Protein AF-A0AAY4CXR5-F1 (afdb_monomer)

InterPro domains:
  IPR000971 Globin [PF00042] (71-184)
  IPR000971 Globin [PS01033] (43-191)
  IPR009050 Globin-like superfamily [SSF46458] (38-191)
  IPR012292 Globin/Protoglobin [G3DSA:1.10.490.10] (32-194)
  IPR050532 Globin-like Oxygen Transporters [PTHR46458] (41-213)

Structure (mmCIF, N/CA/C/O backbone):
data_AF-A0AAY4CXR5-F1
#
_entry.id   AF-A0AAY4CXR5-F1
#
loop_
_atom_site.group_PDB
_atom_site.id
_atom_site.type_symbol
_atom_site.label_atom_id
_atom_site.label_alt_id
_atom_site.label_comp_id
_atom_site.label_asym_id
_atom_site.label_entity_id
_atom_site.label_seq_id
_atom_site.pdbx_PDB_ins_code
_atom_site.Cartn_x
_atom_site.Cartn_y
_atom_site.Cartn_z
_atom_site.occupancy
_atom_site.B_iso_or_equiv
_atom_site.auth_seq_id
_atom_site.auth_comp_id
_atom_site.auth_asym_id
_atom_site.auth_atom_id
_atom_site.pdbx_PDB_model_num
ATOM 1 N N . MET A 1 1 ? 21.315 33.235 -35.778 1.00 40.06 1 MET A N 1
ATOM 2 C CA . MET A 1 1 ? 21.818 34.110 -34.694 1.00 40.06 1 MET A CA 1
ATOM 3 C C . MET A 1 1 ? 21.154 33.663 -33.396 1.00 40.06 1 MET A C 1
ATOM 5 O O . MET A 1 1 ? 19.937 33.562 -33.351 1.00 40.06 1 MET A O 1
ATOM 9 N N . ARG A 1 2 ? 21.962 33.231 -32.424 1.00 37.84 2 ARG A N 1
ATOM 10 C CA . ARG A 1 2 ? 21.576 32.479 -31.216 1.00 37.84 2 ARG A CA 1
ATOM 11 C C . ARG A 1 2 ? 20.842 33.377 -30.208 1.00 37.84 2 ARG A C 1
ATOM 13 O O . ARG A 1 2 ? 21.314 34.482 -29.960 1.00 37.84 2 ARG A O 1
ATOM 20 N N . ARG A 1 3 ? 19.776 32.891 -29.561 1.00 44.38 3 ARG A N 1
ATOM 21 C CA . ARG A 1 3 ? 19.302 33.449 -28.281 1.00 44.38 3 ARG A CA 1
ATOM 22 C C . ARG A 1 3 ? 19.669 32.479 -27.159 1.00 44.38 3 ARG A C 1
ATOM 24 O O . ARG A 1 3 ? 19.383 31.290 -27.237 1.00 44.38 3 ARG A O 1
ATOM 31 N N . ARG A 1 4 ? 20.432 33.013 -26.206 1.00 39.78 4 ARG A N 1
ATOM 32 C CA . ARG A 1 4 ? 21.084 32.337 -25.083 1.00 39.78 4 ARG A CA 1
ATOM 33 C C . ARG A 1 4 ? 20.087 32.005 -23.973 1.00 39.78 4 ARG A C 1
ATOM 35 O O . ARG A 1 4 ? 19.190 32.792 -23.693 1.00 39.78 4 ARG A O 1
ATOM 42 N N . ALA A 1 5 ? 20.343 30.871 -23.330 1.00 32.25 5 ALA A N 1
ATOM 43 C CA . ALA A 1 5 ? 19.815 30.476 -22.036 1.00 32.25 5 ALA A CA 1
ATOM 44 C C . ALA A 1 5 ? 20.274 31.435 -20.923 1.00 32.25 5 ALA A C 1
ATOM 46 O O . ALA A 1 5 ? 21.407 31.923 -20.953 1.00 32.25 5 ALA A O 1
ATOM 47 N N . ALA A 1 6 ? 19.413 31.646 -19.928 1.00 34.41 6 ALA A N 1
ATOM 48 C CA . ALA A 1 6 ? 19.781 32.192 -18.629 1.00 34.41 6 ALA A CA 1
ATOM 49 C C . ALA A 1 6 ? 19.630 31.070 -17.594 1.00 34.41 6 ALA A C 1
ATOM 51 O O . ALA A 1 6 ? 18.522 30.629 -17.300 1.00 34.41 6 ALA A O 1
ATOM 52 N N . ALA A 1 7 ? 20.767 30.582 -17.104 1.00 30.73 7 ALA A N 1
ATOM 53 C CA . ALA A 1 7 ? 20.864 29.728 -15.934 1.00 30.73 7 ALA A CA 1
ATOM 54 C C . ALA A 1 7 ? 20.881 30.629 -14.693 1.00 30.73 7 ALA A C 1
ATOM 56 O O . ALA A 1 7 ? 21.712 31.533 -14.607 1.00 30.73 7 ALA A O 1
ATOM 57 N N . ALA A 1 8 ? 19.977 30.388 -13.746 1.00 32.91 8 ALA A N 1
ATOM 58 C CA . ALA A 1 8 ? 20.050 30.969 -12.413 1.00 32.91 8 ALA A CA 1
ATOM 59 C C . ALA A 1 8 ? 20.603 29.905 -11.461 1.00 32.91 8 ALA A C 1
ATOM 61 O O . ALA A 1 8 ? 19.949 28.914 -11.147 1.00 32.91 8 ALA A O 1
ATOM 62 N N . VAL A 1 9 ? 21.854 30.123 -11.067 1.00 32.91 9 VAL A N 1
ATOM 63 C CA . VAL A 1 9 ? 22.562 29.436 -9.991 1.00 32.91 9 VAL A CA 1
ATOM 64 C C . VAL A 1 9 ? 22.014 29.967 -8.669 1.00 32.91 9 VAL A C 1
ATOM 66 O O . VAL A 1 9 ? 22.059 31.173 -8.439 1.00 32.91 9 VAL A O 1
ATOM 69 N N . ILE A 1 10 ? 21.541 29.087 -7.788 1.00 37.06 10 ILE A N 1
ATOM 70 C CA . ILE A 1 10 ? 21.373 29.407 -6.367 1.00 37.06 10 ILE A CA 1
ATOM 71 C C . ILE A 1 10 ? 22.207 28.405 -5.567 1.00 37.06 10 ILE A C 1
ATOM 73 O O . ILE A 1 10 ? 21.872 27.230 -5.446 1.00 37.06 10 ILE A O 1
ATOM 77 N N . SER A 1 11 ? 23.334 28.923 -5.072 1.00 34.62 11 SER A N 1
ATOM 78 C CA . SER A 1 11 ? 24.119 28.424 -3.938 1.00 34.62 11 SER A CA 1
ATOM 79 C C . SER A 1 11 ? 23.169 28.081 -2.784 1.00 34.62 11 SER A C 1
ATOM 81 O O . SER A 1 11 ? 22.339 28.899 -2.411 1.00 34.62 11 SER A O 1
ATOM 83 N N . GLY A 1 12 ? 23.164 26.864 -2.247 1.00 29.25 12 GLY A N 1
ATOM 84 C CA . GLY A 1 12 ? 24.221 26.391 -1.363 1.00 29.25 12 GLY A CA 1
ATOM 85 C C . GLY A 1 12 ? 24.026 27.011 0.019 1.00 29.25 12 GLY A C 1
ATOM 86 O O . GLY A 1 12 ? 24.534 28.100 0.264 1.00 29.25 12 GLY A O 1
ATOM 87 N N . ASN A 1 13 ? 23.302 26.322 0.910 1.00 34.50 13 ASN A N 1
ATOM 88 C CA . ASN A 1 13 ? 23.477 26.533 2.340 1.00 34.50 13 ASN A CA 1
ATOM 89 C C . ASN A 1 13 ? 23.553 25.191 3.071 1.00 34.50 13 ASN A C 1
ATOM 91 O O . ASN A 1 13 ? 22.677 24.336 2.980 1.00 34.50 13 ASN A O 1
ATOM 95 N N . ASN A 1 14 ? 24.691 25.042 3.729 1.00 33.59 14 ASN A N 1
ATOM 96 C CA . ASN A 1 14 ? 25.210 23.886 4.423 1.00 33.59 14 ASN A CA 1
ATOM 97 C C . ASN A 1 14 ? 24.686 23.924 5.865 1.00 33.59 14 ASN A C 1
ATOM 99 O O . ASN A 1 14 ? 24.935 24.901 6.567 1.00 33.59 14 ASN A O 1
ATOM 103 N N . SER A 1 15 ? 23.987 22.886 6.323 1.00 36.53 15 SER A N 1
ATOM 104 C CA . SER A 1 15 ? 23.712 22.709 7.751 1.00 36.53 15 SER A CA 1
ATOM 105 C C . SER A 1 15 ? 24.065 21.287 8.166 1.00 36.53 15 SER A C 1
ATOM 107 O O . SER A 1 15 ? 23.285 20.349 8.052 1.00 36.53 15 SER A O 1
ATOM 109 N N . SER A 1 16 ? 25.337 21.170 8.547 1.00 35.22 16 SER A N 1
ATOM 110 C CA . SER A 1 16 ? 25.855 20.407 9.683 1.00 35.22 16 SER A CA 1
ATOM 111 C C . SER A 1 16 ? 25.107 19.134 10.084 1.00 35.22 16 SER A C 1
ATOM 113 O O . SER A 1 16 ? 24.169 19.147 10.880 1.00 35.22 16 SER A O 1
ATOM 115 N N . LEU A 1 17 ? 25.685 18.020 9.642 1.00 33.72 17 LEU A N 1
ATOM 116 C CA . LEU A 1 17 ? 25.738 16.763 10.375 1.00 33.72 17 LEU A CA 1
ATOM 117 C C . LEU A 1 17 ? 26.341 17.004 11.767 1.00 33.72 17 LEU A C 1
ATOM 119 O O . LEU A 1 17 ? 27.499 17.414 11.856 1.00 33.72 17 LEU A O 1
ATOM 123 N N . LEU A 1 18 ? 25.611 16.681 12.836 1.00 38.84 18 LEU A N 1
ATOM 124 C CA . LEU A 1 18 ? 26.233 16.261 14.091 1.00 38.84 18 LEU A CA 1
ATOM 125 C C . LEU A 1 18 ? 25.506 15.033 14.673 1.00 38.84 18 LEU A C 1
ATOM 127 O O . LEU A 1 18 ? 24.277 15.021 14.749 1.00 38.84 18 LEU A O 1
ATOM 131 N N . PRO A 1 19 ? 26.262 13.991 15.062 1.00 35.81 19 PRO A N 1
ATOM 132 C CA . PRO A 1 19 ? 25.745 12.730 15.575 1.00 35.81 19 PRO A CA 1
ATOM 133 C C . PRO A 1 19 ? 25.338 12.865 17.045 1.00 35.81 19 PRO A C 1
ATOM 135 O O . PRO A 1 19 ? 26.149 13.233 17.895 1.00 35.81 19 PRO A O 1
ATOM 138 N N . TRP A 1 20 ? 24.095 12.512 17.374 1.00 25.98 20 TRP A N 1
ATOM 139 C CA . TRP A 1 20 ? 23.675 12.399 18.768 1.00 25.98 20 TRP A CA 1
ATOM 140 C C . TRP A 1 20 ? 24.254 11.116 19.368 1.00 25.98 20 TRP A C 1
ATOM 142 O O . TRP A 1 20 ? 23.696 10.031 19.227 1.00 25.98 20 TRP A O 1
ATOM 152 N N . SER A 1 21 ? 25.392 11.234 20.049 1.00 30.69 21 SER A N 1
ATOM 153 C CA . SER A 1 21 ? 25.888 10.197 20.945 1.00 30.69 21 SER A CA 1
ATOM 154 C C . SER A 1 21 ? 26.515 10.834 22.185 1.00 30.69 21 SER A C 1
ATOM 156 O O . SER A 1 21 ? 27.528 11.521 22.104 1.00 30.69 21 SER A O 1
ATOM 158 N N . ARG A 1 22 ? 25.918 10.489 23.335 1.00 30.61 22 ARG A N 1
ATOM 159 C CA . ARG A 1 22 ? 26.575 10.272 24.633 1.00 30.61 22 ARG A CA 1
ATOM 160 C C . ARG A 1 22 ? 26.901 11.495 25.509 1.00 30.61 22 ARG A C 1
ATOM 162 O O . ARG A 1 22 ? 27.998 12.026 25.464 1.00 30.61 22 ARG A O 1
ATOM 169 N N . MET A 1 23 ? 26.014 11.766 26.472 1.00 32.84 23 MET A N 1
ATOM 170 C CA . MET A 1 23 ? 26.380 12.063 27.868 1.00 32.84 23 MET A CA 1
ATOM 171 C C . MET A 1 23 ? 25.165 11.837 28.780 1.00 32.84 23 MET A C 1
ATOM 173 O O . MET A 1 23 ? 24.221 12.617 28.788 1.00 32.84 23 MET A O 1
ATOM 177 N N . GLY A 1 24 ? 25.197 10.744 29.541 1.00 30.97 24 GLY A N 1
ATOM 178 C CA . GLY A 1 24 ? 24.277 10.459 30.639 1.00 30.97 24 GLY A CA 1
ATOM 179 C C . GLY A 1 24 ? 25.071 9.769 31.742 1.00 30.97 24 GLY A C 1
ATOM 180 O O . GLY A 1 24 ? 25.606 8.682 31.525 1.00 30.97 24 GLY A O 1
ATOM 181 N N . CYS A 1 25 ? 25.227 10.452 32.875 1.00 34.44 25 CYS A N 1
ATOM 182 C CA . CYS A 1 25 ? 25.883 9.949 34.079 1.00 34.44 25 CYS A CA 1
ATOM 183 C C . CYS A 1 25 ? 24.846 9.270 34.992 1.00 34.44 25 CYS A C 1
ATOM 185 O O . CYS A 1 25 ? 23.661 9.594 34.948 1.00 34.44 25 CYS A O 1
ATOM 187 N N . ALA A 1 26 ? 25.315 8.304 35.776 1.00 31.75 26 ALA A N 1
ATOM 188 C CA . ALA A 1 26 ? 24.549 7.312 36.518 1.00 31.75 26 ALA A CA 1
ATOM 189 C C . ALA A 1 26 ? 23.732 7.862 37.700 1.00 31.75 26 ALA A C 1
ATOM 191 O O . ALA A 1 26 ? 24.232 8.683 38.462 1.00 31.75 26 ALA A O 1
ATOM 192 N N . ILE A 1 27 ? 22.556 7.267 37.931 1.00 41.00 27 ILE A N 1
ATOM 193 C CA . ILE A 1 27 ? 22.023 6.998 39.273 1.00 41.00 27 ILE A CA 1
ATOM 194 C C . ILE A 1 27 ? 21.286 5.653 39.274 1.00 41.00 27 ILE A C 1
ATOM 196 O O . ILE A 1 27 ? 20.440 5.372 38.428 1.00 41.00 27 ILE A O 1
ATOM 200 N N . SER A 1 28 ? 21.670 4.810 40.226 1.00 40.81 28 SER A N 1
ATOM 201 C CA . SER A 1 28 ? 21.111 3.492 40.502 1.00 40.81 28 SER A CA 1
ATOM 202 C C . SER A 1 28 ? 19.686 3.598 41.043 1.00 40.81 28 SER A C 1
ATOM 204 O O . SER A 1 28 ? 19.431 4.356 41.975 1.00 40.81 28 SER A O 1
ATOM 206 N N . GLY A 1 29 ? 18.779 2.776 40.521 1.00 33.38 29 GLY A N 1
ATOM 207 C CA . GLY A 1 29 ? 17.444 2.582 41.075 1.00 33.38 29 GLY A CA 1
ATOM 208 C C . GLY A 1 29 ? 16.866 1.264 40.581 1.00 33.38 29 GLY A C 1
ATOM 209 O O . GLY A 1 29 ? 16.711 1.070 39.378 1.00 33.38 29 GLY A O 1
ATOM 210 N N . LEU A 1 30 ? 16.600 0.343 41.510 1.00 42.06 30 LEU A N 1
ATOM 211 C CA . LEU A 1 30 ? 15.861 -0.892 41.263 1.00 42.06 30 LEU A CA 1
ATOM 212 C C . LEU A 1 30 ? 14.530 -0.560 40.575 1.00 42.06 30 LEU A C 1
ATOM 214 O O . LEU A 1 30 ? 13.683 0.122 41.144 1.00 42.06 30 LEU A O 1
ATOM 218 N N . GLY A 1 31 ? 14.340 -1.088 39.373 1.00 36.09 31 GLY A N 1
ATOM 219 C CA . GLY A 1 31 ? 13.083 -1.032 38.646 1.00 36.09 31 GLY A CA 1
ATOM 220 C C . GLY A 1 31 ? 13.062 -2.180 37.656 1.00 36.09 31 GLY A C 1
ATOM 221 O O . GLY A 1 31 ? 13.930 -2.275 36.794 1.00 36.09 31 GLY A O 1
ATOM 222 N N . SER A 1 32 ? 12.115 -3.091 37.845 1.00 39.47 32 SER A N 1
ATOM 223 C CA . SER A 1 32 ? 11.783 -4.195 36.947 1.00 39.47 32 SER A CA 1
ATOM 224 C C . SER A 1 32 ? 11.943 -3.810 35.476 1.00 39.47 32 SER A C 1
ATOM 226 O O . SER A 1 32 ? 11.303 -2.865 35.013 1.00 39.47 32 SER A O 1
ATOM 228 N N . ALA A 1 33 ? 12.774 -4.558 34.747 1.00 38.00 33 ALA A N 1
ATOM 229 C CA . ALA A 1 33 ? 12.884 -4.435 33.301 1.00 38.00 33 ALA A CA 1
ATOM 230 C C . ALA A 1 33 ? 11.479 -4.522 32.677 1.00 38.00 33 ALA A C 1
ATOM 232 O O . ALA A 1 33 ? 10.758 -5.482 32.978 1.00 38.00 33 ALA A O 1
ATOM 233 N N . PRO A 1 34 ? 11.063 -3.572 31.820 1.00 39.88 34 PRO A N 1
ATOM 234 C CA . PRO A 1 34 ? 9.870 -3.788 31.033 1.00 39.88 34 PRO A CA 1
ATOM 235 C C . PRO A 1 34 ? 10.162 -4.975 30.120 1.00 39.88 34 PRO A C 1
ATOM 237 O O . PRO A 1 34 ? 11.155 -5.018 29.388 1.00 39.88 34 PRO A O 1
ATOM 240 N N . ARG A 1 35 ? 9.307 -5.985 30.247 1.00 35.38 35 ARG A N 1
ATOM 241 C CA . ARG A 1 35 ? 9.230 -7.123 29.343 1.00 35.38 35 ARG A CA 1
ATOM 242 C C . ARG A 1 35 ? 9.229 -6.571 27.919 1.00 35.38 35 ARG A C 1
ATOM 244 O O . ARG A 1 35 ? 8.447 -5.679 27.612 1.00 35.38 35 ARG A O 1
ATOM 251 N N . SER A 1 36 ? 10.118 -7.099 27.084 1.00 37.72 36 SER A N 1
ATOM 252 C CA . SER A 1 36 ? 10.081 -6.912 25.637 1.00 37.72 36 SER A CA 1
ATOM 253 C C . SER A 1 36 ? 8.650 -7.140 25.146 1.00 37.72 36 SER A C 1
ATOM 255 O O . SER A 1 36 ? 8.169 -8.275 25.180 1.00 37.72 36 SER A O 1
ATOM 257 N N . GLU A 1 37 ? 7.963 -6.080 24.715 1.00 36.91 37 GLU A N 1
ATOM 258 C CA . GLU A 1 37 ? 6.760 -6.210 23.893 1.00 36.91 37 GLU A CA 1
ATOM 259 C C . GLU A 1 37 ? 7.183 -6.622 22.483 1.00 36.91 37 GLU A C 1
ATOM 261 O O . GLU A 1 37 ? 7.141 -5.873 21.510 1.00 36.91 37 GLU A O 1
ATOM 266 N N . ALA A 1 38 ? 7.626 -7.869 22.378 1.00 37.25 38 ALA A N 1
ATOM 267 C CA . ALA A 1 38 ? 7.566 -8.591 21.132 1.00 37.25 38 ALA A CA 1
ATOM 268 C C . ALA A 1 38 ? 6.089 -8.940 20.879 1.00 37.25 38 ALA A C 1
ATOM 270 O O . ALA A 1 38 ? 5.571 -9.896 21.449 1.00 37.25 38 ALA A O 1
ATOM 271 N N . GLY A 1 39 ? 5.424 -8.163 20.017 1.00 39.03 39 GLY A N 1
ATOM 272 C CA . GLY A 1 39 ? 4.230 -8.619 19.298 1.00 39.03 39 GLY A CA 1
ATOM 273 C C . GLY A 1 39 ? 2.869 -8.083 19.748 1.00 39.03 39 GLY A C 1
ATOM 274 O O . GLY A 1 39 ? 1.907 -8.847 19.735 1.00 39.03 39 GLY A O 1
ATOM 275 N N . ALA A 1 40 ? 2.734 -6.793 20.066 1.00 38.09 40 ALA A N 1
ATOM 276 C CA . ALA A 1 40 ? 1.416 -6.164 20.006 1.00 38.09 40 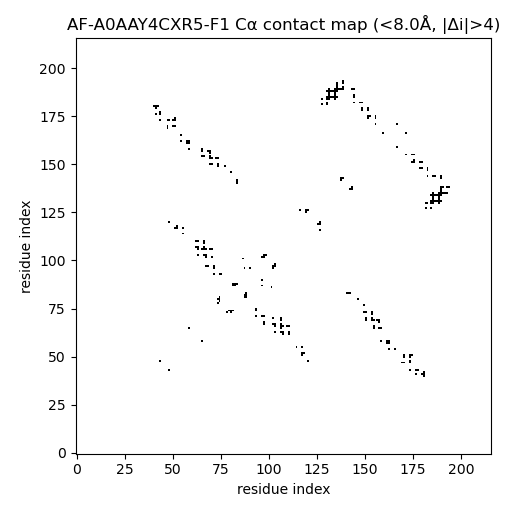ALA A CA 1
ATOM 277 C C . ALA A 1 40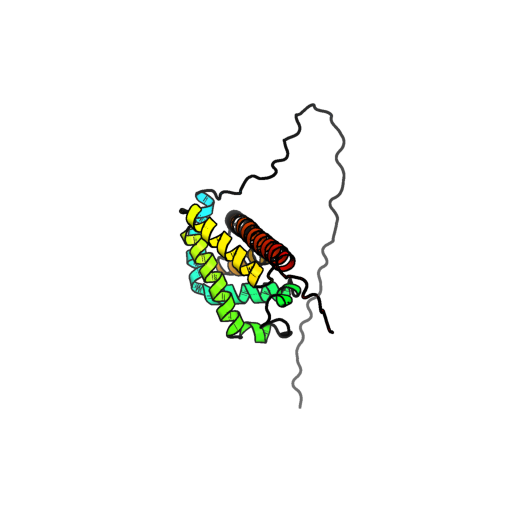 ? 1.014 -6.033 18.527 1.00 38.09 40 ALA A C 1
ATOM 279 O O . ALA A 1 40 ? 1.562 -5.210 17.791 1.00 38.09 40 ALA A O 1
ATOM 280 N N . ALA A 1 41 ? 0.100 -6.887 18.061 1.00 46.84 41 ALA A N 1
ATOM 281 C CA . ALA A 1 41 ? -0.590 -6.661 16.799 1.00 46.84 41 ALA A CA 1
ATOM 282 C C . ALA A 1 41 ? -1.230 -5.267 16.877 1.00 46.84 41 ALA A C 1
ATOM 284 O O . ALA A 1 41 ? -2.094 -5.032 17.722 1.00 46.84 41 ALA A O 1
ATOM 285 N N . THR A 1 42 ? -0.741 -4.329 16.068 1.00 61.31 42 THR A N 1
ATOM 286 C CA . THR A 1 42 ? -1.168 -2.929 16.061 1.00 61.31 42 THR A CA 1
ATOM 287 C C . THR A 1 42 ? -2.594 -2.832 15.527 1.00 61.31 42 THR A C 1
ATOM 289 O O . THR A 1 42 ? -2.824 -2.550 14.354 1.00 61.31 42 THR A O 1
ATOM 292 N N . HIS A 1 43 ? -3.571 -3.103 16.392 1.00 79.62 43 HIS A N 1
ATOM 293 C CA . HIS A 1 43 ? -4.958 -2.751 16.131 1.00 79.62 43 HIS A CA 1
ATOM 294 C C . HIS A 1 43 ? -5.067 -1.228 16.077 1.00 79.62 43 HIS A C 1
ATOM 296 O O . HIS A 1 43 ? -4.626 -0.529 16.990 1.00 79.62 43 HIS A O 1
ATOM 302 N N . LEU A 1 44 ? -5.641 -0.721 14.988 1.00 92.50 44 LEU A N 1
ATOM 303 C CA . LEU A 1 44 ? -5.928 0.699 14.848 1.00 92.50 44 LEU A CA 1
ATOM 304 C C . LEU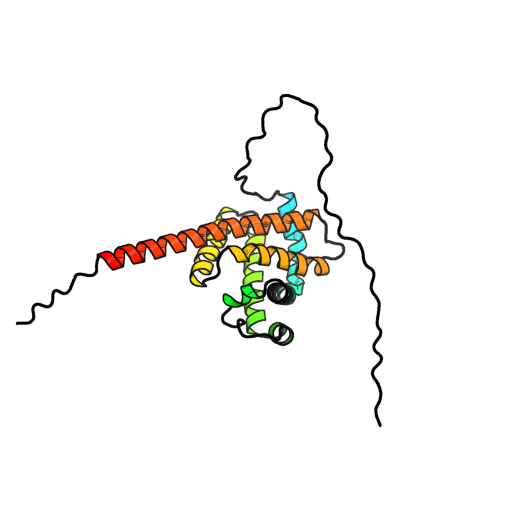 A 1 44 ? -7.000 1.113 15.858 1.00 92.50 44 LEU A C 1
ATOM 306 O O . LEU A 1 44 ? -7.982 0.398 16.057 1.00 92.50 44 LEU A O 1
ATOM 310 N N . THR A 1 45 ? -6.837 2.286 16.465 1.00 95.19 45 THR A N 1
ATOM 311 C CA . THR A 1 45 ? -7.879 2.864 17.322 1.00 95.19 45 THR A CA 1
ATOM 312 C C . THR A 1 45 ? -9.055 3.364 16.483 1.00 95.19 45 THR A C 1
ATOM 314 O O . THR A 1 45 ? -8.894 3.707 15.310 1.00 95.19 45 THR A O 1
ATOM 317 N N . GLU A 1 46 ? -10.242 3.487 17.083 1.00 95.31 46 GLU A N 1
ATOM 318 C CA . GLU A 1 46 ? -11.417 4.058 16.402 1.00 95.31 46 GLU A CA 1
ATOM 319 C C . GLU A 1 46 ? -11.137 5.463 15.841 1.00 95.31 46 GLU A C 1
ATOM 321 O O . GLU A 1 46 ? -11.549 5.792 14.727 1.00 95.31 46 GLU A O 1
ATOM 326 N N . ALA A 1 47 ? -10.361 6.271 16.572 1.00 96.00 47 ALA A N 1
ATOM 327 C CA . ALA A 1 47 ? -9.925 7.588 16.122 1.00 96.00 47 ALA A CA 1
ATOM 328 C C . ALA A 1 47 ? -9.033 7.503 14.870 1.00 96.00 47 ALA A C 1
ATOM 330 O O . ALA A 1 47 ? -9.254 8.240 13.908 1.00 96.00 47 ALA A O 1
ATOM 331 N N . GLN A 1 48 ? -8.064 6.579 14.841 1.00 96.81 48 GLN A N 1
ATOM 332 C CA . GLN A 1 48 ? -7.223 6.341 13.662 1.00 96.81 48 GLN A CA 1
ATOM 333 C C . GLN A 1 48 ? -8.049 5.867 12.464 1.00 96.81 48 GLN A C 1
ATOM 335 O O . GLN A 1 48 ? -7.872 6.383 11.361 1.00 96.81 48 GLN A O 1
ATOM 340 N N . VAL A 1 49 ? -8.992 4.946 12.678 1.00 97.44 49 VAL A N 1
ATOM 341 C CA . VAL A 1 49 ? -9.916 4.480 11.633 1.00 97.44 49 VAL A CA 1
ATOM 342 C C . VAL A 1 49 ? -10.732 5.644 11.065 1.00 97.44 49 VAL A C 1
ATOM 344 O O . VAL A 1 49 ? -10.842 5.775 9.843 1.00 97.44 49 VAL A O 1
ATOM 347 N N . GLY A 1 50 ? -11.256 6.522 11.924 1.00 97.69 50 GLY A N 1
ATOM 348 C CA . GLY A 1 50 ? -11.978 7.727 11.513 1.00 97.69 50 GLY A CA 1
ATOM 349 C C . GLY A 1 50 ? -11.124 8.671 10.660 1.00 97.69 50 GLY A C 1
ATOM 350 O O . GLY A 1 50 ? -11.548 9.067 9.572 1.00 97.69 50 GLY A O 1
ATOM 351 N N . MET A 1 51 ? -9.899 8.972 11.104 1.00 97.69 51 MET A N 1
ATOM 352 C CA . MET A 1 51 ? -8.947 9.820 10.369 1.00 97.69 51 MET A CA 1
ATOM 353 C C . MET A 1 51 ? -8.597 9.245 8.989 1.00 97.69 51 MET A C 1
ATOM 355 O O . MET A 1 51 ? -8.594 9.965 7.985 1.00 97.69 51 MET A O 1
ATOM 359 N N . ILE A 1 52 ? -8.345 7.937 8.912 1.00 98.12 52 ILE A N 1
ATOM 360 C CA . ILE A 1 52 ? -8.037 7.251 7.653 1.00 98.12 52 ILE A CA 1
ATOM 361 C C . ILE A 1 52 ? -9.225 7.332 6.698 1.00 98.12 52 ILE A C 1
ATOM 363 O O . ILE A 1 52 ? -9.059 7.737 5.550 1.00 98.12 52 ILE A O 1
ATOM 367 N N . LYS A 1 53 ? -10.434 7.004 7.162 1.00 98.06 53 LYS A N 1
ATOM 368 C CA . LYS A 1 53 ? -11.640 7.052 6.325 1.00 98.06 53 LYS A CA 1
ATOM 369 C C . LYS A 1 53 ? -11.931 8.456 5.807 1.00 98.06 53 LYS A C 1
ATOM 371 O O . LYS A 1 53 ? -12.300 8.600 4.646 1.00 98.06 53 LYS A O 1
ATOM 376 N N . GLU A 1 54 ? -11.766 9.483 6.637 1.00 97.56 54 GLU A N 1
ATOM 377 C CA . GLU A 1 54 ? -12.002 10.866 6.220 1.00 97.56 54 GLU A CA 1
ATOM 378 C C . GLU A 1 54 ? -10.945 11.351 5.223 1.00 97.56 54 GLU A C 1
ATOM 380 O O . GLU A 1 54 ? -11.290 11.898 4.178 1.00 97.56 54 GLU A O 1
ATOM 385 N N . SER A 1 55 ? -9.662 11.093 5.486 1.00 97.81 55 SER A N 1
ATOM 386 C CA . SER A 1 55 ? -8.593 11.451 4.546 1.00 97.81 55 SER A CA 1
ATOM 387 C C . SER A 1 55 ? -8.712 10.701 3.215 1.00 97.81 55 SER A C 1
ATOM 389 O O . SER A 1 55 ? -8.488 11.290 2.155 1.00 97.81 55 SER A O 1
ATOM 391 N N . TRP A 1 56 ? -9.147 9.436 3.240 1.00 97.94 56 TRP A N 1
ATOM 392 C CA . TRP A 1 56 ? -9.371 8.641 2.034 1.00 97.94 56 TRP A CA 1
ATOM 393 C C . TRP A 1 56 ? -10.398 9.276 1.094 1.00 97.94 56 TRP A C 1
ATOM 395 O O . TRP A 1 56 ? -10.209 9.227 -0.121 1.00 97.94 56 TRP A O 1
ATOM 405 N N . LYS A 1 57 ? -11.432 9.947 1.628 1.00 96.88 57 LYS A N 1
ATOM 406 C CA . LYS A 1 57 ? -12.440 10.635 0.802 1.00 96.88 57 LYS A CA 1
ATOM 407 C C . LYS A 1 57 ? -11.855 11.727 -0.088 1.00 96.88 57 LYS A C 1
ATOM 409 O O . LYS A 1 57 ? -12.403 11.968 -1.156 1.00 96.88 57 LYS A O 1
ATOM 414 N N . VAL A 1 58 ? -10.768 12.360 0.351 1.00 96.19 58 VAL A N 1
ATOM 415 C CA . VAL A 1 58 ? -10.040 13.376 -0.420 1.00 96.19 58 VAL A CA 1
ATOM 416 C C . VAL A 1 58 ? -9.057 12.705 -1.379 1.00 96.19 58 VAL A C 1
ATOM 418 O O . VAL A 1 58 ? -8.980 13.065 -2.547 1.00 96.19 58 VAL A O 1
ATOM 421 N N . ILE A 1 59 ? -8.334 11.680 -0.914 1.00 96.19 59 ILE A N 1
ATOM 422 C CA . ILE A 1 59 ? -7.348 10.948 -1.728 1.00 96.19 59 ILE A CA 1
ATOM 423 C C . ILE A 1 59 ? -7.998 10.315 -2.970 1.00 96.19 59 ILE A C 1
ATOM 425 O O . ILE A 1 59 ? -7.403 10.327 -4.050 1.00 96.19 59 ILE A O 1
ATOM 429 N N . GLN A 1 60 ? -9.216 9.776 -2.838 1.00 94.75 60 GLN A N 1
ATOM 430 C CA . GLN A 1 60 ? -9.911 9.099 -3.938 1.00 94.75 60 GLN A CA 1
ATOM 431 C C . GLN A 1 60 ? -10.260 10.027 -5.119 1.00 94.75 60 GLN A C 1
ATOM 433 O O . GLN A 1 60 ? -10.393 9.539 -6.241 1.00 94.75 60 GLN A O 1
ATOM 438 N N . GLU A 1 61 ? -10.362 11.347 -4.910 1.00 94.44 61 GLU A N 1
ATOM 439 C CA . GLU A 1 61 ? -10.645 12.314 -5.987 1.00 94.44 61 GLU A CA 1
ATOM 440 C C . GLU A 1 61 ? -9.526 12.332 -7.045 1.00 94.44 61 GLU A C 1
ATOM 442 O O . GLU A 1 61 ? -9.783 12.519 -8.233 1.00 94.44 61 GLU A O 1
ATOM 447 N N . ASP A 1 62 ? -8.291 12.036 -6.627 1.00 92.06 62 ASP A N 1
ATOM 448 C CA . ASP A 1 62 ? -7.084 12.006 -7.458 1.00 92.06 62 ASP A CA 1
ATOM 449 C C . ASP A 1 62 ? -6.461 10.594 -7.544 1.00 92.06 62 ASP A C 1
ATOM 451 O O . ASP A 1 62 ? -5.273 10.438 -7.840 1.00 92.06 62 ASP A O 1
ATOM 455 N N . ILE A 1 63 ? -7.242 9.531 -7.315 1.00 93.00 63 ILE A N 1
ATOM 456 C CA . ILE A 1 63 ? -6.731 8.168 -7.064 1.00 93.00 63 ILE A CA 1
ATOM 457 C C . ILE A 1 63 ? -5.742 7.649 -8.122 1.00 93.00 63 ILE A C 1
ATOM 459 O O . ILE A 1 63 ? -4.706 7.063 -7.802 1.00 93.00 63 ILE A O 1
ATOM 463 N N . ALA A 1 64 ? -6.012 7.904 -9.406 1.00 90.75 64 ALA A N 1
ATOM 464 C CA . ALA A 1 64 ? -5.132 7.485 -10.495 1.00 90.75 64 ALA A CA 1
ATOM 465 C C . ALA A 1 64 ? -3.783 8.219 -10.451 1.00 90.75 64 ALA A C 1
ATOM 467 O O . ALA A 1 64 ? -2.736 7.621 -10.699 1.00 90.75 64 ALA A O 1
ATOM 468 N N . LYS A 1 65 ? -3.814 9.514 -10.126 1.00 91.94 65 LYS A N 1
ATOM 469 C CA . LYS A 1 65 ? -2.632 10.365 -10.011 1.00 91.94 65 LYS A CA 1
ATOM 470 C C . LYS A 1 65 ? -1.807 9.975 -8.787 1.00 91.94 65 LYS A C 1
ATOM 472 O O . LYS A 1 65 ? -0.591 9.863 -8.914 1.00 91.94 65 LYS A O 1
ATOM 477 N N . VAL A 1 66 ? -2.453 9.691 -7.652 1.00 95.06 66 VAL A N 1
ATOM 478 C CA . VAL A 1 66 ? -1.789 9.197 -6.431 1.00 95.06 66 VAL A CA 1
ATOM 479 C C . VAL A 1 66 ? -1.020 7.914 -6.724 1.00 95.06 66 VAL A C 1
ATOM 481 O O . VAL A 1 66 ? 0.171 7.837 -6.434 1.00 95.06 66 VAL A O 1
ATOM 484 N N . GLY A 1 67 ? -1.668 6.937 -7.369 1.00 94.50 67 GLY A N 1
ATOM 485 C CA . GLY A 1 67 ? -1.027 5.669 -7.717 1.00 94.50 67 GLY A CA 1
ATOM 486 C C . GLY A 1 67 ? 0.202 5.841 -8.612 1.00 94.50 67 GLY A C 1
ATOM 487 O O . GLY A 1 67 ? 1.223 5.202 -8.372 1.00 94.50 67 GLY A O 1
ATOM 488 N N . ILE A 1 68 ? 0.135 6.729 -9.609 1.00 93.44 68 ILE A N 1
ATOM 489 C CA . ILE A 1 68 ? 1.282 7.028 -10.481 1.00 93.44 68 ILE A CA 1
ATOM 490 C C . ILE A 1 68 ? 2.410 7.697 -9.688 1.00 93.44 68 ILE A C 1
ATOM 492 O O . ILE A 1 68 ? 3.551 7.257 -9.786 1.00 93.44 68 ILE A O 1
ATOM 496 N N . ILE A 1 69 ? 2.106 8.732 -8.896 1.00 93.88 69 ILE A N 1
ATOM 497 C CA . ILE A 1 69 ? 3.110 9.455 -8.099 1.00 93.88 69 ILE A CA 1
ATOM 498 C C . ILE A 1 69 ? 3.807 8.502 -7.128 1.00 93.88 69 ILE A C 1
ATOM 500 O O . ILE A 1 69 ? 5.031 8.490 -7.078 1.00 93.88 69 ILE A O 1
ATOM 504 N N . MET A 1 70 ? 3.044 7.678 -6.409 1.00 95.44 70 MET A N 1
ATOM 505 C CA . MET A 1 70 ? 3.575 6.695 -5.465 1.00 95.44 70 MET A CA 1
ATOM 506 C C . MET A 1 70 ? 4.587 5.755 -6.131 1.00 95.44 70 MET A C 1
ATOM 508 O O . MET A 1 70 ? 5.679 5.564 -5.606 1.00 95.44 70 MET A O 1
ATOM 512 N N . PHE A 1 71 ? 4.260 5.184 -7.296 1.00 92.62 71 PHE A N 1
ATOM 513 C CA . PHE A 1 71 ? 5.168 4.249 -7.963 1.00 92.62 71 PHE A CA 1
ATOM 514 C C . PHE A 1 71 ? 6.362 4.916 -8.642 1.00 92.62 71 PHE A C 1
ATOM 516 O O . PHE A 1 71 ? 7.448 4.346 -8.626 1.00 92.62 71 PHE A O 1
ATOM 523 N N . VAL A 1 72 ? 6.185 6.104 -9.228 1.00 93.00 72 VAL A N 1
ATOM 524 C CA . VAL A 1 72 ? 7.319 6.870 -9.764 1.00 93.00 72 VAL A CA 1
ATOM 525 C C . VAL A 1 72 ? 8.316 7.130 -8.641 1.00 93.00 72 VAL A C 1
ATOM 527 O O . VAL A 1 72 ? 9.476 6.758 -8.774 1.00 93.00 72 VAL A O 1
ATOM 530 N N . ARG A 1 73 ? 7.840 7.631 -7.495 1.00 94.31 73 ARG A N 1
ATOM 531 C CA . ARG A 1 73 ? 8.684 7.854 -6.320 1.00 94.31 73 ARG A CA 1
ATOM 532 C C . ARG A 1 73 ? 9.350 6.573 -5.830 1.00 94.31 73 ARG A C 1
ATOM 534 O O . ARG A 1 73 ? 10.547 6.586 -5.594 1.00 94.31 73 ARG A O 1
ATOM 541 N N . LEU A 1 74 ? 8.611 5.463 -5.746 1.00 94.44 74 LEU A N 1
ATOM 542 C CA . LEU A 1 74 ? 9.166 4.163 -5.354 1.00 94.44 74 LEU A CA 1
ATOM 543 C C . LEU A 1 74 ? 10.352 3.754 -6.232 1.00 94.44 74 LEU A C 1
ATOM 545 O O . LEU A 1 74 ? 11.352 3.277 -5.713 1.00 94.44 74 LEU A O 1
ATOM 549 N N . PHE A 1 75 ? 10.261 3.937 -7.549 1.00 92.50 75 PHE A N 1
ATOM 550 C CA . PHE A 1 75 ? 11.350 3.575 -8.458 1.00 92.50 75 PHE A CA 1
ATOM 551 C C . PHE A 1 75 ? 12.484 4.605 -8.500 1.00 92.50 75 PHE A C 1
ATOM 553 O O . PHE A 1 75 ? 13.604 4.236 -8.850 1.00 92.50 75 PHE A O 1
ATOM 560 N N . GLU A 1 76 ? 12.218 5.860 -8.132 1.00 92.12 76 GLU A N 1
ATOM 561 C CA . GLU A 1 76 ? 13.247 6.884 -7.909 1.00 92.12 76 GLU A CA 1
ATOM 562 C C . GLU A 1 76 ? 14.065 6.592 -6.645 1.00 92.12 76 GLU A C 1
ATOM 564 O O . GLU A 1 76 ? 15.290 6.694 -6.669 1.00 92.12 76 GLU A O 1
ATOM 569 N N . THR A 1 77 ? 13.401 6.236 -5.540 1.00 94.19 77 THR A N 1
ATOM 570 C CA . THR A 1 77 ? 14.027 6.072 -4.218 1.00 94.19 77 THR A CA 1
ATOM 571 C C . THR A 1 77 ? 14.555 4.658 -3.972 1.00 94.19 77 THR A C 1
ATOM 573 O O . THR A 1 77 ? 15.553 4.499 -3.271 1.00 94.19 77 THR A O 1
ATOM 576 N N . HIS A 1 78 ? 13.923 3.647 -4.573 1.00 92.94 78 HIS A N 1
ATOM 577 C CA . HIS A 1 78 ? 14.225 2.222 -4.404 1.00 92.94 78 HIS A CA 1
ATOM 578 C C . HIS A 1 78 ? 14.250 1.516 -5.775 1.00 92.94 78 HIS A C 1
ATOM 580 O O . HIS A 1 78 ? 13.356 0.717 -6.094 1.00 92.94 78 HIS A O 1
ATOM 586 N N . PRO A 1 79 ? 15.238 1.816 -6.643 1.00 91.19 79 PRO A N 1
ATOM 587 C CA . PRO A 1 79 ? 15.286 1.309 -8.016 1.00 91.19 79 PRO A CA 1
ATOM 588 C C . PRO A 1 79 ? 15.303 -0.224 -8.109 1.00 91.19 79 PRO A C 1
ATOM 590 O O . PRO A 1 79 ? 14.795 -0.774 -9.087 1.00 91.19 79 PRO A O 1
ATOM 593 N N . GLU A 1 80 ? 15.800 -0.925 -7.086 1.00 89.69 80 GLU A N 1
ATOM 594 C CA . GLU A 1 80 ? 15.775 -2.388 -6.977 1.00 89.69 80 GLU A CA 1
ATOM 595 C C . GLU A 1 80 ? 14.353 -2.97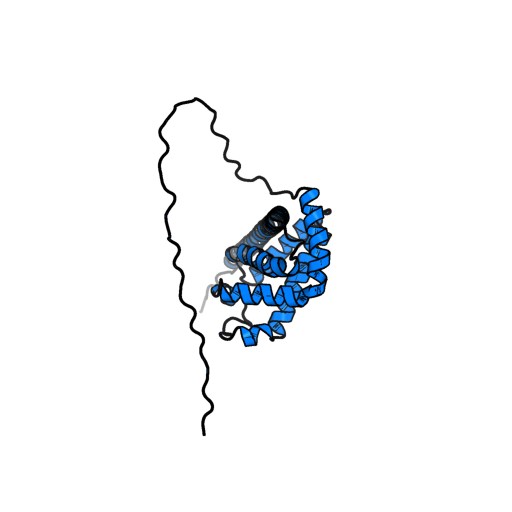1 -6.927 1.00 89.69 80 GLU A C 1
ATOM 597 O O . GLU A 1 80 ? 14.150 -4.156 -7.190 1.00 89.69 80 GLU A O 1
ATOM 602 N N . CYS A 1 81 ? 13.338 -2.157 -6.615 1.00 89.38 81 CYS A N 1
ATOM 603 C CA . CYS A 1 81 ? 11.948 -2.589 -6.696 1.00 89.38 81 CYS A CA 1
ATOM 604 C C . CYS A 1 81 ? 11.534 -2.883 -8.144 1.00 89.38 81 CYS A C 1
ATOM 606 O O . CYS A 1 81 ? 10.638 -3.695 -8.352 1.00 89.38 81 CYS A O 1
ATOM 608 N N . LYS A 1 82 ? 12.183 -2.294 -9.161 1.00 86.31 82 LYS A N 1
ATOM 609 C CA . LYS A 1 82 ? 11.869 -2.572 -10.574 1.00 86.31 82 LYS A CA 1
ATOM 610 C C . LYS A 1 82 ? 12.141 -4.026 -10.970 1.00 86.31 82 LYS A C 1
ATOM 612 O O . LYS A 1 82 ? 11.485 -4.531 -11.879 1.00 86.31 82 LYS A O 1
ATOM 617 N N . ASP A 1 83 ? 13.019 -4.732 -10.260 1.00 84.25 83 ASP A N 1
ATOM 618 C CA . ASP A 1 83 ? 13.365 -6.124 -10.571 1.00 84.25 83 ASP A CA 1
ATOM 619 C C . ASP A 1 83 ? 12.163 -7.067 -10.475 1.00 84.25 83 ASP A C 1
ATOM 621 O O . ASP A 1 83 ? 12.065 -8.028 -11.246 1.00 84.25 83 ASP A O 1
ATOM 625 N N . VAL A 1 84 ? 11.216 -6.768 -9.582 1.00 84.19 84 VAL A N 1
ATOM 626 C CA . VAL A 1 84 ? 9.981 -7.550 -9.420 1.00 84.19 84 VAL A CA 1
ATOM 627 C C . VAL A 1 84 ? 8.868 -7.103 -10.372 1.00 84.19 84 VAL A C 1
ATOM 629 O O . VAL A 1 84 ? 7.881 -7.812 -10.557 1.00 84.19 84 VAL A O 1
ATOM 632 N N . PHE A 1 85 ? 9.037 -5.960 -11.040 1.00 79.44 85 PHE A N 1
ATOM 633 C CA . PHE A 1 85 ? 8.123 -5.463 -12.061 1.00 79.44 85 PHE A CA 1
ATOM 634 C C . PHE A 1 85 ? 8.688 -5.718 -13.453 1.00 79.44 85 PHE A C 1
ATOM 636 O O . PHE A 1 85 ? 9.288 -4.840 -14.066 1.00 79.44 85 PHE A O 1
ATOM 643 N N . PHE A 1 86 ? 8.434 -6.912 -13.995 1.00 71.25 86 PHE A N 1
ATOM 644 C CA . PHE A 1 86 ? 8.940 -7.314 -15.314 1.00 71.25 86 PHE A CA 1
ATOM 645 C C . PHE A 1 86 ? 8.682 -6.275 -16.424 1.00 71.25 86 PHE A C 1
ATOM 647 O O . PHE A 1 86 ? 9.548 -6.041 -17.255 1.00 71.25 86 PHE A O 1
ATOM 654 N N . LEU A 1 87 ? 7.525 -5.600 -16.404 1.00 73.19 87 LEU A N 1
ATOM 655 C CA . LEU A 1 87 ? 7.166 -4.574 -17.394 1.00 73.19 87 LEU A CA 1
ATOM 656 C C . LEU A 1 87 ? 7.989 -3.276 -17.293 1.00 73.19 87 LEU A C 1
ATOM 658 O O . LEU A 1 87 ? 7.985 -2.491 -18.236 1.00 73.19 87 LEU A O 1
ATOM 662 N N . PHE A 1 88 ? 8.647 -3.023 -16.160 1.00 75.56 88 PHE A N 1
ATOM 663 C CA . PHE A 1 88 ? 9.329 -1.755 -15.863 1.00 75.56 88 PHE A CA 1
ATOM 664 C C . PHE A 1 88 ? 10.827 -1.914 -15.614 1.00 75.56 88 PHE A C 1
ATOM 666 O O . PHE A 1 88 ? 11.519 -0.904 -15.498 1.00 75.56 88 PHE A O 1
ATOM 673 N N . ARG A 1 89 ? 11.325 -3.154 -15.535 1.00 76.19 89 ARG A N 1
ATOM 674 C CA . ARG A 1 89 ? 12.716 -3.480 -15.195 1.00 76.19 89 ARG A CA 1
ATOM 675 C C . ARG A 1 89 ? 13.725 -2.660 -16.002 1.00 76.19 89 ARG A C 1
ATOM 677 O O . ARG A 1 89 ? 14.579 -2.002 -15.414 1.00 76.19 89 ARG A O 1
ATOM 684 N N . ASP A 1 90 ? 13.545 -2.623 -17.319 1.00 78.75 90 ASP A N 1
ATOM 685 C CA . ASP A 1 90 ? 14.486 -1.995 -18.255 1.00 78.75 90 ASP A CA 1
ATOM 686 C C . ASP A 1 90 ? 14.126 -0.534 -18.594 1.00 78.75 90 ASP A C 1
ATOM 688 O O . ASP A 1 90 ? 14.695 0.069 -19.503 1.00 78.75 90 ASP A O 1
ATOM 692 N N . VAL A 1 91 ? 13.157 0.061 -17.886 1.00 78.31 91 VAL A N 1
ATOM 693 C CA . VAL A 1 91 ? 12.777 1.464 -18.087 1.00 78.31 91 VAL A CA 1
ATOM 694 C C . VAL A 1 91 ? 13.658 2.356 -17.211 1.00 78.31 91 VAL A C 1
ATOM 696 O O . VAL A 1 91 ? 13.500 2.424 -15.988 1.00 78.31 91 VAL A O 1
ATOM 699 N N . GLU A 1 92 ? 14.606 3.044 -17.847 1.00 79.25 92 GLU A N 1
ATOM 700 C CA . GLU A 1 92 ? 15.476 4.036 -17.196 1.00 79.25 92 GLU A CA 1
ATOM 701 C C . GLU A 1 92 ? 14.813 5.418 -17.104 1.00 79.25 92 GLU A C 1
ATOM 703 O O . GLU A 1 92 ? 14.983 6.130 -16.117 1.00 79.25 92 GLU A O 1
ATOM 708 N N . ASP A 1 93 ? 14.012 5.780 -18.108 1.00 86.12 93 ASP A N 1
ATOM 709 C CA . ASP A 1 93 ? 13.312 7.062 -18.175 1.00 86.12 93 ASP A CA 1
ATOM 710 C C . ASP A 1 93 ? 11.979 7.009 -17.408 1.00 86.12 93 ASP A C 1
ATOM 712 O O . ASP A 1 93 ? 10.960 6.499 -17.892 1.00 86.12 93 ASP A O 1
ATOM 716 N N . LEU A 1 94 ? 11.986 7.556 -16.193 1.00 83.69 94 LEU A N 1
ATOM 717 C CA . LEU A 1 94 ? 10.820 7.580 -15.311 1.00 83.69 94 LEU A CA 1
ATOM 718 C C . LEU A 1 94 ? 9.723 8.553 -15.773 1.00 83.69 94 LEU A C 1
ATOM 720 O O . LEU A 1 94 ? 8.549 8.331 -15.463 1.00 83.69 94 LEU A O 1
ATOM 724 N N . GLU A 1 95 ? 10.045 9.562 -16.589 1.00 84.00 95 GLU A N 1
ATOM 725 C CA . GLU A 1 95 ? 9.035 10.450 -17.182 1.00 84.00 95 GLU A CA 1
ATOM 726 C C . GLU A 1 95 ? 8.208 9.708 -18.238 1.00 84.00 95 GLU A C 1
ATOM 728 O O . GLU A 1 95 ? 6.978 9.834 -18.299 1.00 84.00 95 GLU A O 1
ATOM 733 N N . ARG A 1 96 ? 8.847 8.831 -19.020 1.00 84.06 96 ARG A N 1
ATOM 734 C CA . ARG A 1 96 ? 8.113 7.897 -19.889 1.00 84.06 96 ARG A CA 1
ATOM 735 C C . ARG A 1 96 ? 7.268 6.925 -19.079 1.00 84.06 96 ARG A C 1
ATOM 737 O O . ARG A 1 96 ? 6.125 6.654 -19.447 1.00 84.06 96 ARG A O 1
ATOM 744 N N . LEU A 1 97 ? 7.788 6.434 -17.957 1.00 82.88 97 LEU A N 1
ATOM 745 C CA . LEU A 1 97 ? 7.060 5.503 -17.101 1.00 82.88 97 LEU A CA 1
ATOM 746 C C . LEU A 1 97 ? 5.783 6.128 -16.515 1.00 82.88 97 LEU A C 1
ATOM 748 O O . LEU A 1 97 ? 4.730 5.482 -16.523 1.00 82.88 97 LEU A O 1
ATOM 752 N N . ARG A 1 98 ? 5.847 7.400 -16.097 1.00 85.62 98 ARG A N 1
ATOM 753 C CA . ARG A 1 98 ? 4.714 8.189 -15.579 1.00 85.62 98 ARG A CA 1
ATOM 754 C C . ARG A 1 98 ? 3.520 8.226 -16.537 1.00 85.62 98 ARG A C 1
ATOM 756 O O . ARG A 1 98 ? 2.377 8.291 -16.088 1.00 85.62 98 ARG A O 1
ATOM 763 N N . THR A 1 99 ? 3.772 8.181 -17.844 1.00 86.69 99 THR A N 1
ATOM 764 C CA . THR A 1 99 ? 2.729 8.221 -18.883 1.00 86.69 99 THR A CA 1
ATOM 765 C C . THR A 1 99 ? 2.343 6.838 -19.419 1.00 86.69 99 THR A C 1
ATOM 767 O O . THR A 1 99 ? 1.418 6.730 -20.228 1.00 86.69 99 THR A O 1
ATOM 770 N N . SER A 1 100 ? 2.992 5.767 -18.949 1.00 87.62 100 SER A N 1
ATOM 771 C CA . SER A 1 100 ? 2.717 4.402 -19.407 1.00 87.62 100 SER A CA 1
ATOM 772 C C . SER A 1 100 ? 1.346 3.897 -18.942 1.00 87.62 100 SER A C 1
ATOM 774 O O . SER A 1 100 ? 0.891 4.137 -17.815 1.00 87.62 100 SER A O 1
ATOM 776 N N . ARG A 1 101 ? 0.663 3.158 -19.825 1.00 89.00 101 ARG A N 1
ATOM 777 C CA . ARG A 1 101 ? -0.659 2.579 -19.525 1.00 89.00 101 ARG A CA 1
ATOM 778 C C . ARG A 1 101 ? -0.534 1.476 -18.479 1.00 89.00 101 ARG A C 1
ATOM 780 O O . ARG A 1 101 ? -1.418 1.313 -17.641 1.00 89.00 101 ARG A O 1
ATOM 787 N N . GLU A 1 102 ? 0.579 0.761 -18.517 1.00 87.75 102 GLU A N 1
ATOM 788 C CA . GLU A 1 102 ? 0.953 -0.338 -17.644 1.00 87.75 102 GLU A CA 1
ATOM 789 C C . GLU A 1 102 ? 1.145 0.152 -16.206 1.00 87.75 102 GLU A C 1
ATOM 791 O O . GLU A 1 102 ? 0.542 -0.420 -15.292 1.00 87.75 102 GLU A O 1
ATOM 796 N N . LEU A 1 103 ? 1.910 1.236 -15.993 1.00 88.56 103 LEU A N 1
ATOM 797 C CA . LEU A 1 103 ? 2.084 1.815 -14.658 1.00 88.56 103 LEU A CA 1
ATOM 798 C C . LEU A 1 103 ? 0.750 2.319 -14.120 1.00 88.56 103 LEU A C 1
ATOM 800 O O . LEU A 1 103 ? 0.392 2.012 -12.986 1.00 88.56 103 LEU A O 1
ATOM 804 N N . ARG A 1 104 ? -0.025 3.031 -14.945 1.00 90.56 104 ARG A N 1
ATOM 805 C CA . ARG A 1 104 ? -1.350 3.522 -14.549 1.00 90.56 104 ARG A CA 1
ATOM 806 C C . ARG A 1 104 ? -2.274 2.378 -14.125 1.00 90.56 104 ARG A C 1
ATOM 808 O O . ARG A 1 104 ? -2.924 2.470 -13.086 1.00 90.56 104 ARG A O 1
ATOM 815 N N . ALA A 1 105 ? -2.324 1.293 -14.896 1.00 90.81 105 ALA A N 1
ATOM 816 C CA . ALA A 1 105 ? -3.135 0.123 -14.567 1.00 90.81 105 ALA A CA 1
ATOM 817 C C . ALA A 1 105 ? -2.655 -0.569 -13.282 1.00 90.81 105 ALA A C 1
ATOM 819 O O . ALA A 1 105 ? -3.469 -1.030 -12.480 1.00 90.81 105 ALA A O 1
ATOM 820 N N . HIS A 1 106 ? -1.341 -0.648 -13.059 1.00 89.31 106 HIS A N 1
ATOM 821 C CA . HIS A 1 106 ? -0.800 -1.206 -11.825 1.00 89.31 106 HIS A CA 1
ATOM 822 C C . HIS A 1 106 ? -1.091 -0.317 -10.606 1.00 89.31 106 HIS A C 1
ATOM 824 O O . HIS A 1 106 ? -1.615 -0.816 -9.611 1.00 89.31 106 HIS A O 1
ATOM 830 N N . GLY A 1 107 ? -0.873 0.995 -10.720 1.00 92.50 107 GLY A N 1
ATOM 831 C CA . GLY A 1 107 ? -1.226 1.981 -9.699 1.00 92.50 107 GLY A CA 1
ATOM 832 C C . GLY A 1 107 ? -2.693 1.877 -9.283 1.00 92.50 107 GLY A C 1
ATOM 833 O O . GLY A 1 107 ? -2.986 1.778 -8.096 1.00 92.50 107 GLY A O 1
ATOM 834 N N . LEU A 1 108 ? -3.615 1.776 -10.246 1.00 94.12 108 LEU A N 1
ATOM 835 C CA . LEU A 1 108 ? -5.044 1.594 -9.962 1.00 94.12 108 LEU A CA 1
ATOM 836 C C . LEU A 1 108 ? -5.361 0.281 -9.233 1.00 94.12 108 LEU A C 1
ATOM 838 O O . LEU A 1 108 ? -6.237 0.267 -8.371 1.00 94.12 108 LEU A O 1
ATOM 842 N N . ARG A 1 109 ? -4.655 -0.819 -9.528 1.00 93.62 109 ARG A N 1
ATOM 843 C CA . ARG A 1 109 ? -4.837 -2.083 -8.792 1.00 93.62 109 ARG A CA 1
ATOM 844 C C . ARG A 1 109 ? -4.443 -1.943 -7.324 1.00 93.62 109 ARG A C 1
ATOM 846 O O . ARG A 1 109 ? -5.170 -2.435 -6.465 1.00 93.62 109 ARG A O 1
ATOM 853 N N . VAL A 1 110 ? -3.335 -1.258 -7.038 1.00 93.62 110 VAL A N 1
ATOM 854 C CA . VAL A 1 110 ? -2.904 -1.012 -5.654 1.00 93.62 110 VAL A CA 1
ATOM 855 C C . VAL A 1 110 ? -3.859 -0.063 -4.945 1.00 93.62 110 VAL A C 1
ATOM 857 O O . VAL A 1 110 ? -4.299 -0.369 -3.841 1.00 93.62 110 VAL A O 1
ATOM 860 N N . MET A 1 111 ? -4.266 1.030 -5.590 1.00 96.75 111 MET A N 1
ATOM 861 C CA . MET A 1 111 ? -5.232 1.951 -4.990 1.00 96.75 111 MET A CA 1
ATOM 862 C C . MET A 1 111 ? -6.587 1.279 -4.722 1.00 96.75 111 MET A C 1
ATOM 864 O O . MET A 1 111 ? -7.160 1.478 -3.659 1.00 96.75 111 MET A O 1
ATOM 868 N N . SER A 1 112 ? -7.059 0.403 -5.617 1.00 96.88 112 SER A N 1
ATOM 869 C CA . SER A 1 112 ? -8.274 -0.396 -5.392 1.00 96.88 112 SER A CA 1
ATOM 870 C C . SER A 1 112 ? -8.136 -1.361 -4.210 1.00 96.88 112 SER A C 1
ATOM 872 O O . SER A 1 112 ? -9.110 -1.635 -3.507 1.00 96.88 112 SER A O 1
ATOM 874 N N . PHE A 1 113 ? -6.939 -1.902 -3.974 1.00 96.81 113 PHE A N 1
ATOM 875 C CA . PHE A 1 113 ? -6.686 -2.701 -2.779 1.00 96.81 113 PHE A CA 1
ATOM 876 C C . PHE A 1 113 ? -6.727 -1.840 -1.511 1.00 96.81 113 PHE A C 1
ATOM 878 O O . PHE A 1 113 ? -7.392 -2.229 -0.555 1.00 96.81 113 PHE A O 1
ATOM 885 N N . ILE A 1 114 ? -6.091 -0.664 -1.514 1.00 97.56 114 ILE A N 1
ATOM 886 C CA . ILE A 1 114 ? -6.137 0.273 -0.380 1.00 97.56 114 ILE A CA 1
ATOM 887 C C . ILE A 1 114 ? -7.582 0.698 -0.096 1.00 97.56 114 ILE A C 1
ATOM 889 O O . ILE A 1 114 ? -8.001 0.683 1.056 1.00 97.56 114 ILE A O 1
ATOM 893 N N . GLU A 1 115 ? -8.382 0.959 -1.127 1.00 97.94 115 GLU A N 1
ATOM 894 C CA . GLU A 1 115 ? -9.806 1.263 -0.974 1.00 97.94 115 GLU A CA 1
ATOM 895 C C . GLU A 1 115 ? -10.571 0.143 -0.262 1.00 97.94 115 GLU A C 1
ATOM 897 O O . GLU A 1 115 ? -11.295 0.382 0.705 1.00 97.94 115 GLU A O 1
ATOM 902 N N . LYS A 1 116 ? -10.370 -1.109 -0.695 1.00 98.00 116 LYS A N 1
ATOM 903 C CA . LYS A 1 116 ? -10.975 -2.283 -0.045 1.00 98.00 116 LYS A CA 1
ATOM 904 C C . LYS A 1 116 ? -10.507 -2.439 1.397 1.00 98.00 116 LYS A C 1
ATOM 906 O O . LYS A 1 116 ? -11.297 -2.875 2.230 1.00 98.00 116 LYS A O 1
ATOM 911 N N . THR A 1 117 ? -9.253 -2.102 1.681 1.00 97.75 117 THR A N 1
ATOM 912 C CA . THR A 1 117 ? -8.695 -2.092 3.034 1.00 97.75 117 THR A CA 1
ATOM 913 C C . THR A 1 117 ? -9.399 -1.057 3.905 1.00 97.75 117 THR A C 1
ATOM 915 O O . THR A 1 117 ? -9.939 -1.418 4.947 1.00 97.75 117 THR A O 1
ATOM 918 N N . VAL A 1 118 ? -9.485 0.199 3.454 1.00 98.00 118 VAL A N 1
ATOM 919 C CA . VAL A 1 118 ? -10.158 1.289 4.182 1.00 98.00 118 VAL A CA 1
ATOM 920 C C . VAL A 1 118 ? -11.635 0.963 4.432 1.00 98.00 118 VAL A C 1
ATOM 922 O O . VAL A 1 118 ? -12.138 1.150 5.541 1.00 98.00 118 VAL A O 1
ATOM 925 N N . ALA A 1 119 ? -12.324 0.400 3.435 1.00 97.38 119 ALA A N 1
ATOM 926 C CA . ALA A 1 119 ? -13.725 -0.005 3.545 1.00 97.38 119 ALA A CA 1
ATOM 927 C C . ALA A 1 119 ? -13.970 -1.152 4.547 1.00 97.38 119 ALA A C 1
ATOM 929 O O . ALA A 1 119 ? -15.110 -1.375 4.952 1.00 97.38 119 ALA A O 1
ATOM 930 N N . ARG A 1 120 ? -12.927 -1.896 4.938 1.00 97.44 120 ARG A N 1
ATOM 931 C CA . ARG A 1 120 ? -13.011 -3.072 5.822 1.00 97.44 120 ARG A CA 1
ATOM 932 C C . ARG A 1 120 ? -12.362 -2.858 7.184 1.00 97.44 120 ARG A C 1
ATOM 934 O O . ARG A 1 120 ? -12.208 -3.823 7.923 1.00 97.44 120 ARG A O 1
ATOM 941 N N . LEU A 1 121 ? -12.038 -1.618 7.548 1.00 96.38 121 LEU A N 1
ATOM 942 C CA . LEU A 1 121 ? -11.473 -1.310 8.867 1.00 96.38 121 LEU A CA 1
ATOM 943 C C . LEU A 1 121 ? -12.410 -1.668 10.035 1.00 96.38 121 LEU A C 1
ATOM 945 O O . LEU A 1 121 ? -11.921 -1.892 11.133 1.00 96.38 121 LEU A O 1
ATOM 949 N N . ASP A 1 122 ? -13.719 -1.805 9.790 1.00 93.62 122 ASP A N 1
ATOM 950 C CA . ASP A 1 122 ? -14.689 -2.297 10.789 1.00 93.62 122 ASP A CA 1
ATOM 951 C C . ASP A 1 122 ? -15.013 -3.800 10.625 1.00 93.62 122 ASP A C 1
ATOM 953 O O . ASP A 1 122 ? -15.943 -4.315 11.239 1.00 93.62 122 ASP A O 1
ATOM 957 N N . GLN A 1 123 ? -14.317 -4.502 9.724 1.00 94.88 123 GLN A N 1
ATOM 958 C CA . GLN A 1 123 ? -14.541 -5.911 9.367 1.00 94.88 123 GLN A CA 1
ATOM 959 C C . GLN A 1 123 ? -13.188 -6.627 9.253 1.00 94.88 123 GLN A C 1
ATOM 961 O O . GLN A 1 123 ? -12.826 -7.129 8.180 1.00 94.88 123 GLN A O 1
ATOM 966 N N . LEU A 1 124 ? -12.417 -6.619 10.344 1.00 94.06 124 LEU A N 1
ATOM 967 C CA . LEU A 1 124 ? -11.007 -7.015 10.341 1.00 94.06 124 LEU A CA 1
ATOM 968 C C . LEU A 1 124 ? -10.795 -8.456 9.874 1.00 94.06 124 LEU A C 1
ATOM 970 O O . LEU A 1 124 ? -9.890 -8.700 9.088 1.00 94.06 124 LEU A O 1
ATOM 974 N N . GLU A 1 125 ? -11.695 -9.387 10.184 1.00 95.38 125 GLU A N 1
ATOM 975 C CA . GLU A 1 125 ? -11.585 -10.775 9.720 1.00 95.38 125 GLU A CA 1
ATOM 976 C C . GLU A 1 125 ? -11.611 -10.866 8.183 1.00 95.38 125 GLU A C 1
ATOM 978 O O . GLU A 1 125 ? -10.907 -11.667 7.567 1.00 95.38 125 GLU A O 1
ATOM 983 N N . ARG A 1 126 ? -12.408 -10.013 7.524 1.00 96.75 126 ARG A N 1
ATOM 984 C CA . ARG A 1 126 ? -12.466 -9.943 6.053 1.00 96.75 126 ARG A CA 1
ATOM 985 C C . ARG A 1 126 ? -11.262 -9.221 5.465 1.00 96.75 126 ARG A C 1
ATOM 987 O O . ARG A 1 126 ? -10.896 -9.493 4.317 1.00 96.75 126 ARG A O 1
ATOM 994 N N . LEU A 1 127 ? -10.694 -8.269 6.199 1.00 97.44 127 LEU A N 1
ATOM 995 C CA . LEU A 1 127 ? -9.453 -7.611 5.814 1.00 97.44 127 LEU A CA 1
ATOM 996 C C . LEU A 1 127 ? -8.280 -8.592 5.894 1.00 97.44 127 LEU A C 1
ATOM 998 O O . LEU A 1 127 ? -7.510 -8.682 4.940 1.00 97.44 127 LEU A O 1
ATOM 1002 N N . ASP A 1 128 ? -8.204 -9.387 6.954 1.00 97.88 128 ASP A N 1
ATOM 1003 C CA . ASP A 1 128 ? -7.137 -10.359 7.173 1.00 97.88 128 ASP A CA 1
ATOM 1004 C C . ASP A 1 128 ? -7.096 -11.396 6.056 1.00 97.88 128 ASP A C 1
ATOM 1006 O O . ASP A 1 128 ? -6.050 -11.602 5.443 1.00 97.88 128 ASP A O 1
ATOM 1010 N N . LEU A 1 129 ? -8.249 -11.973 5.699 1.00 98.06 129 LEU A N 1
ATOM 1011 C CA . LEU A 1 129 ? -8.349 -12.909 4.574 1.00 98.06 129 LEU A CA 1
ATOM 1012 C C . LEU A 1 129 ? -7.913 -12.271 3.246 1.00 98.06 129 LEU A C 1
ATOM 1014 O O . LEU A 1 129 ? -7.220 -12.902 2.445 1.00 98.06 129 LEU A O 1
ATOM 1018 N N . LEU A 1 130 ? -8.294 -11.011 3.010 1.00 97.81 130 LEU A N 1
ATOM 1019 C C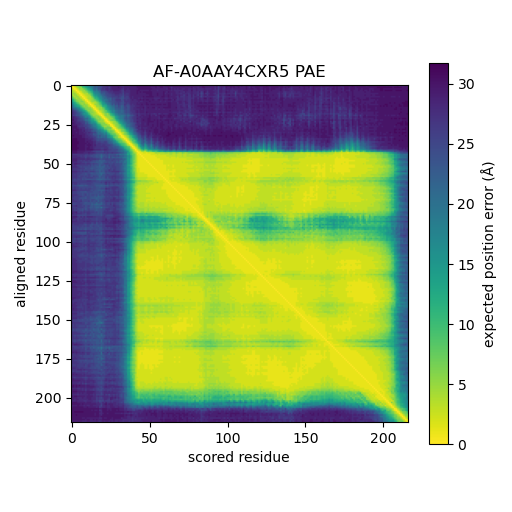A . LEU A 1 130 ? -7.907 -10.276 1.806 1.00 97.81 130 LEU A CA 1
ATOM 1020 C C . LEU A 1 130 ? -6.388 -10.032 1.757 1.00 97.81 130 LEU A C 1
ATOM 1022 O O . LEU A 1 130 ? -5.769 -10.238 0.712 1.00 97.81 130 LEU A O 1
ATOM 1026 N N . ALA A 1 131 ? -5.795 -9.579 2.862 1.00 98.19 131 ALA A N 1
ATOM 1027 C CA . ALA A 1 131 ? -4.367 -9.293 2.962 1.00 98.19 131 ALA A CA 1
ATOM 1028 C C . ALA A 1 131 ? -3.528 -10.576 2.877 1.00 98.19 131 ALA A C 1
ATOM 1030 O O . ALA A 1 131 ? -2.494 -10.594 2.205 1.00 98.19 131 ALA A O 1
ATOM 1031 N N . LEU A 1 132 ? -4.000 -11.668 3.484 1.00 98.44 132 LEU A N 1
ATOM 1032 C CA . LEU A 1 132 ? -3.358 -12.976 3.423 1.00 98.44 132 LEU A CA 1
ATOM 1033 C C . LEU A 1 132 ? -3.290 -13.483 1.976 1.00 98.44 132 LEU A C 1
ATOM 1035 O O . LEU A 1 132 ? -2.215 -13.855 1.503 1.00 98.44 132 LEU A O 1
ATOM 1039 N N . GLU A 1 133 ? -4.402 -13.425 1.236 1.00 98.19 133 GLU A N 1
ATOM 1040 C CA . GLU A 1 133 ? -4.436 -13.847 -0.171 1.00 98.19 133 GLU A CA 1
ATOM 1041 C C . GLU A 1 133 ? -3.594 -12.935 -1.077 1.00 98.19 133 GLU A C 1
ATOM 1043 O O . GLU A 1 133 ? -2.948 -13.397 -2.028 1.00 98.19 133 GLU A O 1
ATOM 1048 N N . LEU A 1 134 ? -3.528 -11.635 -0.766 1.00 97.62 134 LEU A N 1
ATOM 1049 C CA . LEU A 1 134 ? -2.613 -10.734 -1.461 1.00 97.62 134 LEU A CA 1
ATOM 1050 C C . LEU A 1 134 ? -1.149 -11.140 -1.224 1.00 97.62 134 LEU A C 1
ATOM 1052 O O . LEU A 1 134 ? -0.363 -11.135 -2.173 1.00 97.62 134 LEU A O 1
ATOM 1056 N N . GLY A 1 135 ? -0.798 -11.533 0.002 1.00 98.00 135 GLY A N 1
ATOM 1057 C CA . GLY A 1 135 ? 0.515 -12.075 0.356 1.00 98.00 135 GLY A CA 1
ATOM 1058 C C . GLY A 1 135 ? 0.879 -13.333 -0.434 1.00 98.00 135 GLY A C 1
ATOM 1059 O O . GLY A 1 135 ? 1.944 -13.389 -1.053 1.00 98.00 135 GLY A O 1
ATOM 1060 N N . LYS A 1 136 ? -0.042 -14.306 -0.506 1.00 98.31 136 LYS A N 1
ATOM 1061 C CA . LYS A 1 136 ? 0.113 -15.523 -1.329 1.00 98.31 136 LYS A CA 1
ATOM 1062 C C . LYS A 1 136 ? 0.330 -15.183 -2.803 1.00 98.31 136 LYS A C 1
ATOM 1064 O O . LYS A 1 136 ? 1.193 -15.746 -3.474 1.00 98.31 136 LYS A O 1
ATOM 1069 N N . SER A 1 137 ? -0.414 -14.202 -3.311 1.00 96.31 137 SER A N 1
ATOM 1070 C CA . SER A 1 137 ? -0.245 -13.710 -4.679 1.00 96.31 137 SER A CA 1
ATOM 1071 C C . SER A 1 137 ? 1.129 -13.076 -4.903 1.00 96.31 137 SER A C 1
ATOM 1073 O O . SER A 1 137 ? 1.750 -13.339 -5.927 1.00 96.31 137 SER A O 1
ATOM 1075 N N . HIS A 1 138 ? 1.647 -12.305 -3.944 1.00 95.31 138 HIS A N 1
ATOM 1076 C CA . HIS A 1 138 ? 2.976 -11.700 -4.057 1.00 95.31 138 HIS A CA 1
ATOM 1077 C C . HIS A 1 138 ? 4.109 -12.728 -4.063 1.00 95.31 138 HIS A C 1
ATOM 1079 O O . HIS A 1 138 ? 5.101 -12.510 -4.758 1.00 95.31 138 HIS A O 1
ATOM 1085 N N . TYR A 1 139 ? 3.952 -13.867 -3.382 1.00 96.06 139 TYR A N 1
ATOM 1086 C CA . TYR A 1 139 ? 4.874 -14.994 -3.549 1.00 96.06 139 TYR A CA 1
ATOM 1087 C C . TYR A 1 139 ? 4.906 -15.47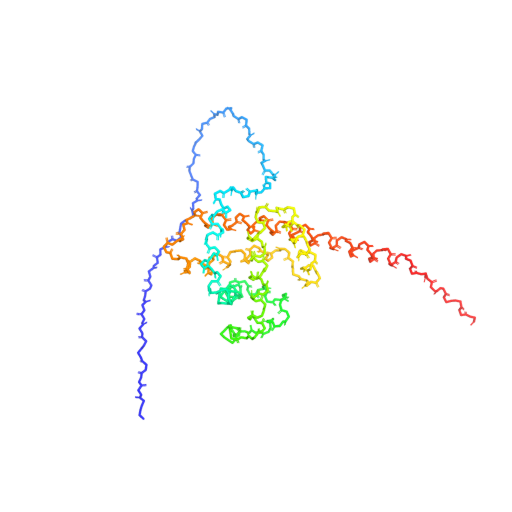5 -5.003 1.00 96.06 139 TYR A C 1
ATOM 1089 O O . TYR A 1 139 ? 5.976 -15.578 -5.601 1.00 96.06 139 TYR A O 1
ATOM 1097 N N . ARG A 1 140 ? 3.730 -15.676 -5.614 1.00 93.38 140 ARG A N 1
ATOM 1098 C CA . ARG A 1 140 ? 3.603 -16.087 -7.025 1.00 93.38 140 ARG A CA 1
ATOM 1099 C C . ARG A 1 140 ? 4.154 -15.054 -8.013 1.00 93.38 140 ARG A C 1
ATOM 1101 O O . ARG A 1 140 ? 4.527 -15.425 -9.119 1.00 93.38 140 ARG A O 1
ATOM 1108 N N . TYR A 1 141 ? 4.207 -13.780 -7.625 1.00 90.81 141 TYR A N 1
ATOM 1109 C CA . TYR A 1 141 ? 4.803 -12.698 -8.417 1.00 90.81 141 TYR A CA 1
ATOM 1110 C C . TYR A 1 141 ? 6.303 -12.504 -8.166 1.00 90.81 141 TYR A C 1
ATOM 1112 O O . TYR A 1 141 ? 6.883 -11.579 -8.728 1.00 90.81 141 TYR A O 1
ATOM 1120 N N . ASN A 1 142 ? 6.929 -13.319 -7.308 1.00 91.25 142 ASN A N 1
ATOM 1121 C CA . ASN A 1 142 ? 8.313 -13.136 -6.866 1.00 91.25 142 ASN A CA 1
ATOM 1122 C C . ASN A 1 142 ? 8.567 -11.743 -6.252 1.00 91.25 142 ASN A C 1
ATOM 1124 O O . ASN A 1 142 ? 9.644 -11.174 -6.414 1.00 91.25 142 ASN A O 1
ATOM 1128 N N . ALA A 1 143 ? 7.582 -11.202 -5.528 1.00 92.75 143 ALA A N 1
ATOM 1129 C CA . ALA A 1 143 ? 7.644 -9.899 -4.869 1.00 92.75 143 ALA A CA 1
ATOM 1130 C C . ALA A 1 143 ? 7.826 -10.071 -3.344 1.00 92.75 143 ALA A C 1
ATOM 1132 O O . ALA A 1 143 ? 6.835 -10.200 -2.613 1.00 92.75 143 ALA A O 1
ATOM 1133 N N . PRO A 1 144 ? 9.075 -10.108 -2.837 1.00 93.38 144 PRO A N 1
ATOM 1134 C CA . PRO A 1 144 ? 9.361 -10.479 -1.458 1.00 93.38 144 PRO A CA 1
ATOM 1135 C C . PRO A 1 144 ? 8.915 -9.407 -0.447 1.00 93.38 144 PRO A C 1
ATOM 1137 O O . PRO A 1 144 ? 8.975 -8.212 -0.750 1.00 93.38 144 PRO A O 1
ATOM 1140 N N . PRO A 1 145 ? 8.585 -9.802 0.801 1.00 94.94 145 PRO A N 1
ATOM 1141 C CA . PRO A 1 145 ? 8.096 -8.885 1.834 1.00 94.94 145 PRO A CA 1
ATOM 1142 C C . PRO A 1 145 ? 9.004 -7.700 2.178 1.00 94.94 145 PRO A C 1
ATOM 1144 O O . PRO A 1 145 ? 8.518 -6.697 2.695 1.00 94.94 145 PRO A O 1
ATOM 1147 N N . LYS A 1 146 ? 10.308 -7.777 1.877 1.00 92.38 146 LYS A N 1
ATOM 1148 C CA . LYS A 1 146 ? 11.268 -6.691 2.141 1.00 92.38 146 LYS A CA 1
ATOM 1149 C C . LYS A 1 146 ? 10.908 -5.366 1.451 1.00 92.38 146 LYS A C 1
ATOM 1151 O O . LYS A 1 146 ? 11.322 -4.324 1.934 1.00 92.38 146 LYS A O 1
ATOM 1156 N N . TYR A 1 147 ? 10.122 -5.401 0.370 1.00 90.69 147 TYR A N 1
ATOM 1157 C CA . TYR A 1 147 ? 9.719 -4.201 -0.372 1.00 90.69 147 TYR A CA 1
ATOM 1158 C C . TYR A 1 147 ? 8.414 -3.565 0.124 1.00 90.69 147 TYR A C 1
ATOM 1160 O O . TYR A 1 147 ? 8.100 -2.439 -0.254 1.00 90.69 147 TYR A O 1
ATOM 1168 N N . TYR A 1 148 ? 7.627 -4.255 0.956 1.00 92.75 148 TYR A N 1
ATOM 1169 C CA . TYR A 1 148 ? 6.267 -3.802 1.281 1.00 92.75 148 TYR A CA 1
ATOM 1170 C C . TYR A 1 148 ? 6.263 -2.502 2.093 1.00 92.75 148 TYR A C 1
ATOM 1172 O O . TYR A 1 148 ? 5.389 -1.660 1.896 1.00 92.75 148 TYR A O 1
ATOM 1180 N N . GLY A 1 149 ? 7.264 -2.314 2.960 1.00 92.25 149 GLY A N 1
ATOM 1181 C CA . GLY A 1 149 ? 7.416 -1.094 3.754 1.00 92.25 149 GLY A CA 1
ATOM 1182 C C . GLY A 1 149 ? 7.588 0.158 2.891 1.00 92.25 149 GLY A C 1
ATOM 1183 O O . GLY A 1 149 ? 6.970 1.180 3.180 1.00 92.25 149 GLY A O 1
ATOM 1184 N N . TYR A 1 150 ? 8.335 0.059 1.785 1.00 95.00 150 TYR A N 1
ATOM 1185 C CA . TYR A 1 150 ? 8.558 1.184 0.873 1.00 95.00 150 TYR A CA 1
ATOM 1186 C C . TYR A 1 150 ? 7.258 1.676 0.238 1.00 95.00 150 TYR A C 1
ATOM 1188 O O . TYR A 1 150 ? 7.057 2.878 0.107 1.00 95.00 150 TYR A O 1
ATOM 1196 N N . VAL A 1 151 ? 6.329 0.769 -0.081 1.00 93.12 151 VAL A N 1
ATOM 1197 C CA . VAL A 1 151 ? 5.021 1.144 -0.641 1.00 93.12 151 VAL A CA 1
ATOM 1198 C C . VAL A 1 151 ? 4.228 2.011 0.340 1.00 93.12 151 VAL A C 1
ATOM 1200 O O . VAL A 1 151 ? 3.644 3.010 -0.073 1.00 93.12 151 VAL A O 1
ATOM 1203 N N . GLY A 1 152 ? 4.231 1.667 1.632 1.00 94.88 152 GLY A N 1
ATOM 1204 C CA . GLY A 1 152 ? 3.559 2.468 2.659 1.00 94.88 152 GLY A CA 1
ATOM 1205 C C . GLY A 1 152 ? 4.179 3.857 2.813 1.00 94.88 152 GLY A C 1
ATOM 1206 O O . GLY A 1 152 ? 3.459 4.855 2.827 1.00 94.88 152 GLY A O 1
ATOM 1207 N N . THR A 1 153 ? 5.513 3.931 2.853 1.00 96.12 153 THR A N 1
ATOM 1208 C CA . THR A 1 153 ? 6.246 5.205 2.901 1.00 96.12 153 THR A CA 1
ATOM 1209 C C . THR A 1 153 ? 5.932 6.080 1.689 1.00 96.12 153 THR A C 1
ATOM 1211 O O . THR A 1 153 ? 5.573 7.245 1.849 1.00 96.12 153 THR A O 1
ATOM 1214 N N . GLU A 1 154 ? 6.000 5.528 0.478 1.00 97.12 154 GLU A N 1
ATOM 1215 C CA . GLU A 1 154 ? 5.773 6.316 -0.734 1.00 97.12 154 GLU A CA 1
ATOM 1216 C C . GLU A 1 154 ? 4.306 6.688 -0.940 1.00 97.12 154 GLU A C 1
ATOM 1218 O O . GLU A 1 154 ? 4.023 7.747 -1.502 1.00 97.12 154 GLU A O 1
ATOM 1223 N N . PHE A 1 155 ? 3.363 5.879 -0.446 1.00 97.19 155 PHE A N 1
ATOM 1224 C CA . PHE A 1 155 ? 1.955 6.264 -0.402 1.00 97.19 155 PHE A CA 1
ATOM 1225 C C . PHE A 1 155 ? 1.767 7.512 0.462 1.00 97.19 155 PHE A C 1
ATOM 1227 O O . PHE A 1 155 ? 1.184 8.490 -0.001 1.00 97.19 155 PHE A O 1
ATOM 1234 N N . ILE A 1 156 ? 2.305 7.500 1.686 1.00 97.31 156 ILE A N 1
ATOM 1235 C CA . ILE A 1 156 ? 2.234 8.623 2.633 1.00 97.31 156 ILE A CA 1
ATOM 1236 C C . ILE A 1 156 ? 2.823 9.892 2.007 1.00 97.31 156 ILE A C 1
ATOM 1238 O O . ILE A 1 156 ? 2.161 10.932 1.979 1.00 97.31 156 ILE A O 1
ATOM 1242 N N . CYS A 1 157 ? 4.015 9.796 1.412 1.00 96.69 157 CYS A N 1
ATOM 1243 C CA . CYS A 1 157 ? 4.639 10.926 0.727 1.00 96.69 157 CYS A CA 1
ATOM 1244 C C . CYS A 1 157 ? 3.823 11.426 -0.478 1.00 96.69 157 CYS A C 1
ATOM 1246 O O . CYS A 1 157 ? 3.829 12.623 -0.764 1.00 96.69 157 CYS A O 1
ATOM 1248 N N . ALA A 1 158 ? 3.122 10.539 -1.192 1.00 95.88 158 ALA A N 1
ATOM 1249 C CA . ALA A 1 158 ? 2.282 10.915 -2.326 1.00 95.88 158 ALA A CA 1
ATOM 1250 C C . ALA A 1 158 ? 0.992 11.639 -1.900 1.00 95.88 158 ALA A C 1
ATOM 1252 O O . ALA A 1 158 ? 0.541 12.537 -2.614 1.00 95.88 158 ALA A O 1
ATOM 1253 N N . VAL A 1 159 ? 0.400 11.278 -0.755 1.00 95.88 159 VAL A N 1
ATOM 1254 C CA . VAL A 1 159 ? -0.886 11.842 -0.300 1.00 95.88 159 VAL A CA 1
ATOM 1255 C C . VAL A 1 159 ? -0.746 13.084 0.575 1.00 95.88 159 VAL A C 1
ATOM 1257 O O . VAL A 1 159 ? -1.641 13.929 0.565 1.00 95.88 159 VAL A O 1
ATOM 1260 N N . GLN A 1 160 ? 0.374 13.253 1.282 1.00 95.50 160 GLN A N 1
ATOM 1261 C CA . GLN A 1 160 ? 0.647 14.439 2.099 1.00 95.50 160 GLN A CA 1
ATOM 1262 C C . GLN A 1 160 ? 0.396 15.773 1.354 1.00 95.50 160 GLN A C 1
ATOM 1264 O O . GLN A 1 160 ? -0.377 16.596 1.856 1.00 95.50 160 GLN A O 1
ATOM 1269 N N . PRO A 1 161 ? 0.944 16.014 0.142 1.00 93.19 161 PRO A N 1
ATOM 1270 C CA . PRO A 1 161 ? 0.698 17.263 -0.585 1.00 93.19 161 PRO A CA 1
ATOM 1271 C C . PRO A 1 161 ? -0.735 17.403 -1.126 1.00 93.19 161 PRO A C 1
ATOM 1273 O O . PRO A 1 161 ? -1.141 18.511 -1.479 1.00 93.19 161 PRO A O 1
ATOM 1276 N N . ILE A 1 162 ? -1.500 16.310 -1.213 1.00 93.50 162 ILE A N 1
ATOM 1277 C CA . ILE A 1 162 ? -2.910 16.319 -1.640 1.00 93.50 162 ILE A CA 1
ATOM 1278 C C . ILE A 1 162 ? -3.795 16.783 -0.485 1.00 93.50 162 ILE A C 1
ATOM 1280 O O . ILE A 1 162 ? -4.688 17.606 -0.674 1.00 93.50 162 ILE A O 1
ATOM 1284 N N . LEU A 1 163 ? -3.506 16.298 0.723 1.00 94.19 163 LEU A N 1
ATOM 1285 C CA . LEU A 1 163 ? -4.278 16.605 1.922 1.00 94.19 163 LEU A CA 1
ATOM 1286 C C . LEU A 1 163 ? -4.019 18.023 2.450 1.00 94.19 163 LEU A C 1
ATOM 1288 O O . LEU A 1 163 ? -4.925 18.611 3.038 1.00 94.19 163 LEU A O 1
ATOM 1292 N N . LYS A 1 164 ? -2.843 18.611 2.179 1.00 92.75 164 LYS A N 1
ATOM 1293 C CA . LYS A 1 164 ? -2.500 20.008 2.519 1.00 92.75 164 LYS A CA 1
ATOM 1294 C C . LYS A 1 164 ? -2.832 20.328 3.984 1.00 92.75 164 LYS A C 1
ATOM 1296 O O . LYS A 1 164 ? -2.290 19.701 4.881 1.00 92.75 164 LYS A O 1
ATOM 1301 N N . GLU A 1 165 ? -3.749 21.263 4.223 1.00 92.94 165 GLU A N 1
ATOM 1302 C CA . GLU A 1 165 ? -4.195 21.707 5.550 1.00 92.94 165 GLU A CA 1
ATOM 1303 C C . GLU A 1 165 ? -4.924 20.615 6.350 1.00 92.94 165 GLU A C 1
ATOM 1305 O O . GLU A 1 165 ? -5.042 20.725 7.564 1.00 92.94 165 GLU A O 1
ATOM 1310 N N . LYS A 1 166 ? -5.403 19.549 5.692 1.00 91.25 166 LYS A N 1
ATOM 1311 C CA . LYS A 1 166 ? -5.989 18.371 6.352 1.00 91.25 166 LYS A CA 1
ATOM 1312 C C . LYS A 1 166 ? -4.928 17.367 6.826 1.00 91.25 166 LYS A C 1
ATOM 1314 O O . LYS A 1 166 ? -5.288 16.379 7.463 1.00 91.25 166 LYS A O 1
ATOM 1319 N N . TRP A 1 167 ? -3.652 17.559 6.479 1.00 95.25 167 TRP A N 1
ATOM 1320 C CA . TRP A 1 167 ? -2.565 16.695 6.937 1.00 95.25 167 TRP A CA 1
ATOM 1321 C C . TRP A 1 167 ? -2.157 17.042 8.366 1.00 95.25 167 TRP A C 1
ATOM 1323 O O . TRP A 1 167 ? -1.872 18.198 8.662 1.00 95.25 167 TRP A O 1
ATOM 1333 N N . MET A 1 168 ? -2.059 16.026 9.221 1.00 95.38 168 MET A N 1
ATOM 1334 C CA . MET A 1 168 ? -1.622 16.153 10.611 1.00 95.38 168 MET A CA 1
ATOM 1335 C C . MET A 1 168 ? -0.660 15.004 10.959 1.00 95.38 168 MET A C 1
ATOM 1337 O O . MET A 1 168 ? -0.808 13.918 10.388 1.00 95.38 168 MET A O 1
ATOM 1341 N N . PRO A 1 169 ? 0.293 15.186 11.893 1.00 96.69 169 PRO A N 1
ATOM 1342 C CA . PRO A 1 169 ? 1.206 14.117 12.314 1.00 96.69 169 PRO A CA 1
ATOM 1343 C C . PRO A 1 169 ? 0.484 12.839 12.770 1.00 96.69 169 PRO A C 1
ATOM 1345 O O . PRO A 1 169 ? 0.903 11.730 12.455 1.00 96.69 169 PRO A O 1
ATOM 1348 N N . GLU A 1 170 ? -0.655 12.974 13.444 1.00 97.06 170 GLU A N 1
ATOM 1349 C CA . GLU A 1 170 ? -1.461 11.847 13.922 1.00 97.06 170 GLU A CA 1
ATOM 1350 C C . GLU A 1 170 ? -2.074 11.040 12.769 1.00 97.06 170 GLU A C 1
ATOM 1352 O O . GLU A 1 170 ? -2.235 9.821 12.873 1.00 97.06 170 GLU A O 1
ATOM 1357 N N . LEU A 1 171 ? -2.393 11.705 11.654 1.00 97.62 171 LEU A N 1
ATOM 1358 C CA . LEU A 1 171 ? -2.885 11.050 10.445 1.00 97.62 171 LEU A CA 1
ATOM 1359 C C . LEU A 1 171 ? -1.770 10.250 9.761 1.00 97.62 171 LEU A C 1
ATOM 1361 O O . LEU A 1 171 ? -2.021 9.151 9.266 1.00 97.62 171 LEU A O 1
ATOM 1365 N N . GLU A 1 172 ? -0.544 10.773 9.756 1.00 97.31 172 GLU A N 1
ATOM 1366 C CA . GLU A 1 172 ? 0.625 10.046 9.259 1.00 97.31 172 GLU A CA 1
ATOM 1367 C C . GLU A 1 172 ? 0.835 8.746 10.042 1.00 97.31 172 GLU A C 1
ATOM 1369 O O . GLU A 1 172 ? 0.953 7.673 9.447 1.00 97.31 172 GLU A O 1
ATOM 1374 N N . GLU A 1 173 ? 0.806 8.823 11.374 1.00 97.19 173 GLU A N 1
ATOM 1375 C CA . GLU A 1 173 ? 0.941 7.652 12.242 1.00 97.19 173 GLU A CA 1
ATOM 1376 C C . GLU A 1 173 ? -0.212 6.655 12.057 1.00 97.19 173 GLU A C 1
ATOM 1378 O O . GLU A 1 173 ? 0.013 5.444 12.052 1.00 97.19 173 GLU A O 1
ATOM 1383 N N . ALA A 1 174 ? -1.439 7.134 11.821 1.00 97.88 174 ALA A N 1
ATOM 1384 C CA . ALA A 1 174 ? -2.570 6.269 11.491 1.00 97.88 174 ALA A CA 1
ATOM 1385 C C . ALA A 1 174 ? -2.339 5.490 10.182 1.00 97.88 174 ALA A C 1
ATOM 1387 O O . ALA A 1 174 ? -2.528 4.272 10.142 1.00 97.88 174 ALA A O 1
ATOM 1388 N N . TRP A 1 175 ? -1.879 6.160 9.120 1.00 97.94 175 TRP A N 1
ATOM 1389 C CA . TRP A 1 175 ? -1.548 5.495 7.857 1.00 97.94 175 TRP A CA 1
ATOM 1390 C C . TRP A 1 175 ? -0.378 4.517 8.007 1.00 97.94 175 TRP A C 1
ATOM 1392 O O . TRP A 1 175 ? -0.464 3.399 7.495 1.00 97.94 175 TRP A O 1
ATOM 1402 N N . LYS A 1 176 ? 0.680 4.877 8.748 1.00 97.25 176 LYS A N 1
ATOM 1403 C CA . LYS A 1 176 ? 1.795 3.960 9.052 1.00 97.25 176 LYS A CA 1
ATOM 1404 C C . LYS A 1 176 ? 1.303 2.704 9.763 1.00 97.25 176 LYS A C 1
ATOM 1406 O O . LYS A 1 176 ? 1.650 1.602 9.338 1.00 97.25 176 LYS A O 1
ATOM 1411 N N . ALA A 1 177 ? 0.465 2.860 10.788 1.00 97.06 177 ALA A N 1
ATOM 1412 C CA . ALA A 1 177 ? -0.118 1.741 11.520 1.00 97.06 177 ALA A CA 1
ATOM 1413 C C . ALA A 1 177 ? -0.943 0.830 10.597 1.00 97.06 177 ALA A C 1
ATOM 1415 O O . ALA A 1 177 ? -0.782 -0.390 10.644 1.00 97.06 177 ALA A O 1
ATOM 1416 N N . LEU A 1 178 ? -1.752 1.402 9.695 1.00 97.75 178 LEU A N 1
ATOM 1417 C CA . LEU A 1 178 ? -2.519 0.623 8.720 1.00 97.75 178 LEU A CA 1
ATOM 1418 C C . LEU A 1 178 ? -1.621 -0.181 7.773 1.00 97.75 178 LEU A C 1
ATOM 1420 O O . LEU A 1 17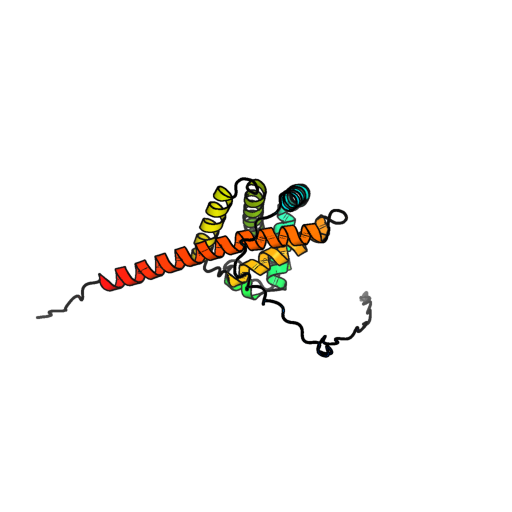8 ? -1.834 -1.380 7.578 1.00 97.75 178 LEU A O 1
ATOM 1424 N N . PHE A 1 179 ? -0.610 0.458 7.179 1.00 97.62 179 PHE A N 1
ATOM 1425 C CA . PHE A 1 179 ? 0.316 -0.242 6.290 1.00 97.62 179 PHE A CA 1
ATOM 1426 C C . PHE A 1 179 ? 1.091 -1.323 7.038 1.00 97.62 179 PHE A C 1
ATOM 1428 O O . PHE A 1 179 ? 1.237 -2.430 6.523 1.00 97.62 179 PHE A O 1
ATOM 1435 N N . GLN A 1 180 ? 1.542 -1.055 8.263 1.00 96.50 180 GLN A N 1
ATOM 1436 C CA . GLN A 1 180 ? 2.214 -2.053 9.087 1.00 96.50 180 GLN A CA 1
ATOM 1437 C C . GLN A 1 180 ? 1.298 -3.252 9.372 1.00 96.50 180 GLN A C 1
ATOM 1439 O O . GLN A 1 180 ? 1.714 -4.394 9.174 1.00 96.50 180 GLN A O 1
ATOM 1444 N N . TYR A 1 181 ? 0.046 -3.006 9.765 1.00 96.94 181 TYR A N 1
ATOM 1445 C CA . TYR A 1 181 ? -0.955 -4.045 10.006 1.00 96.94 181 TYR A CA 1
ATOM 1446 C C . TYR A 1 181 ? -1.137 -4.951 8.779 1.00 96.94 181 TYR A C 1
ATOM 1448 O O . TYR A 1 181 ? -0.920 -6.163 8.843 1.00 96.94 181 TYR A O 1
ATOM 1456 N N . VAL A 1 182 ? -1.448 -4.358 7.623 1.00 97.56 182 VAL A N 1
ATOM 1457 C CA . VAL A 1 182 ? -1.734 -5.111 6.394 1.00 97.56 182 VAL A CA 1
ATOM 1458 C C . VAL A 1 182 ? -0.499 -5.845 5.876 1.00 97.56 182 VAL A C 1
ATOM 1460 O O . VAL A 1 182 ? -0.581 -7.014 5.498 1.00 97.56 182 VAL A O 1
ATOM 1463 N N . THR A 1 183 ? 0.666 -5.194 5.872 1.00 96.94 183 THR A N 1
ATOM 1464 C CA . THR A 1 183 ? 1.900 -5.801 5.346 1.00 96.94 183 THR A CA 1
ATOM 1465 C C . THR A 1 183 ? 2.418 -6.935 6.229 1.00 96.94 183 THR A C 1
ATOM 1467 O O . THR A 1 183 ? 2.974 -7.903 5.703 1.00 96.94 183 THR A O 1
ATOM 1470 N N . ASN A 1 184 ? 2.162 -6.893 7.541 1.00 97.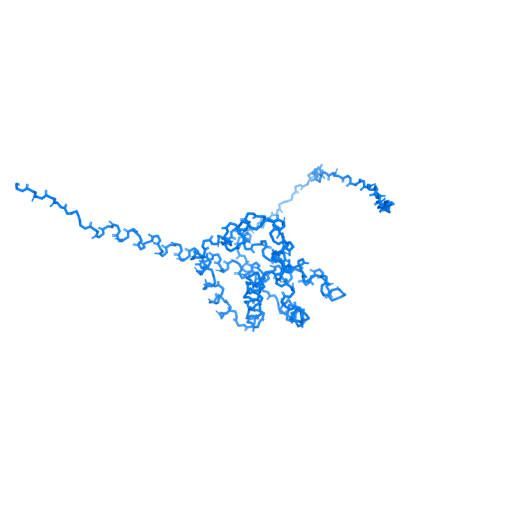12 184 ASN A N 1
ATOM 1471 C CA . ASN A 1 184 ? 2.429 -8.013 8.442 1.00 97.12 184 ASN A CA 1
ATOM 1472 C C . ASN A 1 184 ? 1.599 -9.251 8.075 1.00 97.12 184 ASN A C 1
ATOM 1474 O O . ASN A 1 184 ? 2.133 -10.360 8.057 1.00 97.12 184 ASN A O 1
ATOM 1478 N N . ILE A 1 185 ? 0.321 -9.079 7.735 1.00 98.00 185 ILE A N 1
ATOM 1479 C CA . ILE A 1 185 ? -0.549 -10.187 7.310 1.00 98.00 185 ILE A CA 1
ATOM 1480 C C . ILE A 1 185 ? -0.150 -10.686 5.916 1.00 98.00 185 ILE A C 1
ATOM 1482 O O . ILE A 1 185 ? -0.039 -11.892 5.691 1.00 98.00 185 ILE A O 1
ATOM 1486 N N . MET A 1 186 ? 0.170 -9.780 4.987 1.00 98.25 186 MET A N 1
ATOM 1487 C CA . MET A 1 186 ? 0.704 -10.161 3.673 1.00 98.25 186 MET A CA 1
ATOM 1488 C C . MET A 1 186 ? 1.985 -10.993 3.801 1.00 98.25 186 MET A C 1
ATOM 1490 O O . MET A 1 186 ? 2.155 -11.979 3.085 1.00 98.25 186 MET A O 1
ATOM 1494 N N . LYS A 1 187 ? 2.881 -10.641 4.729 1.00 98.25 187 LYS A N 1
ATOM 1495 C CA . LYS A 1 187 ? 4.093 -11.422 5.007 1.00 98.25 187 LYS A CA 1
ATOM 1496 C C . LYS A 1 187 ? 3.758 -12.842 5.473 1.00 98.25 187 LYS A C 1
ATOM 1498 O O . LYS A 1 187 ? 4.414 -13.780 5.027 1.00 98.25 187 LYS A O 1
ATOM 1503 N N . GLN A 1 188 ? 2.737 -13.012 6.314 1.00 98.31 188 GLN A N 1
ATOM 1504 C CA . GLN A 1 188 ? 2.273 -14.342 6.730 1.00 98.31 188 GLN A CA 1
ATOM 1505 C C . GLN A 1 188 ? 1.765 -15.152 5.530 1.00 98.31 188 GLN A C 1
ATOM 1507 O O . GLN A 1 188 ? 2.190 -16.292 5.343 1.00 98.31 188 GLN A O 1
ATOM 1512 N N . GLY A 1 189 ? 0.937 -14.543 4.674 1.00 98.44 189 GLY A N 1
ATOM 1513 C CA . GLY A 1 189 ? 0.407 -15.192 3.471 1.00 98.44 189 GLY A CA 1
ATOM 1514 C C . GLY A 1 189 ? 1.501 -15.585 2.479 1.00 98.44 189 GLY A C 1
ATOM 1515 O O . GLY A 1 189 ? 1.490 -16.691 1.944 1.00 98.44 189 GLY A O 1
ATOM 1516 N N . TYR A 1 190 ? 2.502 -14.721 2.294 1.00 98.38 190 TYR A N 1
ATOM 1517 C CA . TYR A 1 190 ? 3.681 -15.018 1.479 1.00 98.38 190 TYR A CA 1
ATOM 1518 C C . TYR A 1 190 ? 4.414 -16.269 1.987 1.00 98.38 190 TYR A C 1
ATOM 1520 O O . TYR A 1 190 ? 4.699 -17.185 1.219 1.00 98.38 190 TYR A O 1
ATOM 1528 N N . GLN A 1 191 ? 4.694 -16.326 3.293 1.00 98.00 191 GLN A N 1
ATOM 1529 C CA . GLN A 1 191 ? 5.408 -1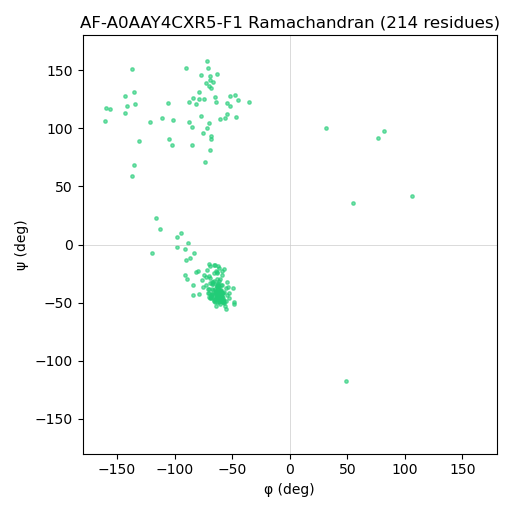7.445 3.917 1.00 98.00 191 GLN A CA 1
ATOM 1530 C C . GLN A 1 191 ? 4.595 -18.747 3.899 1.00 98.00 191 GLN A C 1
ATOM 1532 O O . GLN A 1 191 ? 5.164 -19.835 3.829 1.00 98.00 191 GLN A O 1
ATOM 1537 N N . GLU A 1 192 ? 3.268 -18.664 3.990 1.00 97.81 192 GLU A N 1
ATOM 1538 C CA . GLU A 1 192 ? 2.383 -19.825 3.871 1.00 97.81 192 GLU A CA 1
ATOM 1539 C C . GLU A 1 192 ? 2.443 -20.439 2.468 1.00 97.81 192 GLU A C 1
ATOM 1541 O O . GLU A 1 192 ? 2.621 -21.654 2.335 1.00 97.81 192 GLU A O 1
ATOM 1546 N N . GLU A 1 193 ? 2.357 -19.607 1.427 1.00 98.00 193 GLU A N 1
ATOM 1547 C CA . GLU A 1 193 ? 2.478 -20.061 0.039 1.00 98.00 193 GLU A CA 1
ATOM 1548 C C . GLU A 1 193 ? 3.870 -20.654 -0.226 1.00 98.00 193 GLU A C 1
ATOM 1550 O O . GLU A 1 193 ? 3.980 -21.736 -0.805 1.00 98.00 193 GLU A O 1
ATOM 1555 N N . GLU A 1 194 ? 4.927 -20.003 0.273 1.00 96.81 194 GLU A N 1
ATOM 1556 C CA . GLU A 1 194 ? 6.309 -20.482 0.170 1.00 96.81 194 GLU A CA 1
ATOM 1557 C C . GLU A 1 194 ? 6.479 -21.886 0.757 1.00 96.81 194 GLU A C 1
ATOM 1559 O O . GLU A 1 194 ? 6.941 -22.802 0.071 1.00 96.81 194 GLU A O 1
ATOM 1564 N N . ARG A 1 195 ? 6.040 -22.091 2.006 1.00 96.25 195 ARG A N 1
ATOM 1565 C CA . ARG A 1 195 ? 6.101 -23.408 2.659 1.00 96.25 195 ARG A CA 1
ATOM 1566 C C . ARG A 1 195 ? 5.297 -24.457 1.903 1.00 96.25 195 ARG A C 1
ATOM 1568 O O . ARG A 1 195 ? 5.763 -25.586 1.754 1.00 96.25 195 ARG A O 1
ATOM 1575 N N . THR A 1 196 ? 4.114 -24.094 1.415 1.00 94.62 196 THR A N 1
ATOM 1576 C CA . THR A 1 196 ? 3.230 -25.008 0.680 1.00 94.62 196 THR A CA 1
ATOM 1577 C C . THR A 1 196 ? 3.891 -25.493 -0.609 1.00 94.62 196 THR A C 1
ATOM 1579 O O . THR A 1 196 ? 3.904 -26.692 -0.898 1.00 94.62 196 THR A O 1
ATOM 1582 N N . LYS A 1 197 ? 4.512 -24.581 -1.365 1.00 91.38 197 LYS A N 1
ATOM 1583 C CA . LYS A 1 197 ? 5.239 -24.914 -2.597 1.00 91.38 197 LYS A CA 1
ATOM 1584 C C . LYS A 1 197 ? 6.489 -25.738 -2.318 1.00 91.38 197 LYS A C 1
ATOM 1586 O O . LYS A 1 197 ? 6.711 -26.737 -3.000 1.00 91.38 197 LYS A O 1
ATOM 1591 N N . HIS A 1 198 ? 7.259 -25.383 -1.290 1.00 88.94 198 HIS A N 1
ATOM 1592 C CA . HIS A 1 198 ? 8.429 -26.159 -0.876 1.00 88.94 198 HIS A CA 1
ATOM 1593 C C . HIS A 1 198 ? 8.044 -27.589 -0.475 1.00 88.94 198 HIS A C 1
ATOM 1595 O O . HIS A 1 198 ? 8.681 -28.543 -0.918 1.00 88.94 198 HIS A O 1
ATOM 1601 N N . HIS A 1 199 ? 6.971 -27.759 0.300 1.00 90.25 199 HIS A N 1
ATOM 1602 C CA . HIS A 1 199 ? 6.475 -29.080 0.682 1.00 90.25 199 HIS A CA 1
ATOM 1603 C C . HIS A 1 199 ? 6.069 -29.919 -0.539 1.00 90.25 199 HIS A C 1
ATOM 1605 O O . HIS A 1 199 ? 6.486 -31.070 -0.659 1.00 90.25 199 HIS A O 1
ATOM 1611 N N . HIS A 1 200 ? 5.324 -29.336 -1.482 1.00 87.12 200 HIS A N 1
ATOM 1612 C CA . HIS A 1 200 ? 4.900 -30.034 -2.697 1.00 87.12 200 HIS A CA 1
ATOM 1613 C C . HIS A 1 200 ? 6.085 -30.506 -3.561 1.00 87.12 200 HIS A C 1
ATOM 1615 O O . HIS A 1 200 ? 6.077 -31.631 -4.062 1.00 87.12 200 HIS A O 1
ATOM 1621 N N . LEU A 1 201 ? 7.135 -29.687 -3.687 1.00 86.44 201 LEU A N 1
ATOM 1622 C CA . LEU A 1 201 ? 8.353 -30.043 -4.426 1.00 86.44 201 LEU A CA 1
ATOM 1623 C C . LEU A 1 201 ? 9.111 -31.213 -3.778 1.00 86.44 201 LEU A C 1
ATOM 1625 O O . LEU A 1 201 ? 9.600 -32.097 -4.486 1.00 86.44 201 LEU A O 1
ATOM 1629 N N . LEU A 1 202 ? 9.185 -31.245 -2.443 1.00 86.69 202 LEU A N 1
ATOM 1630 C CA . LEU A 1 202 ? 9.833 -32.329 -1.699 1.00 86.69 202 LEU A CA 1
ATOM 1631 C C . LEU A 1 202 ? 9.071 -33.654 -1.835 1.00 86.69 202 LEU A C 1
ATOM 1633 O O . LEU A 1 202 ? 9.692 -34.694 -2.052 1.00 86.69 202 LEU A O 1
ATOM 1637 N N . VAL A 1 203 ? 7.737 -33.621 -1.750 1.00 85.25 203 VAL A N 1
ATOM 1638 C CA . VAL A 1 203 ? 6.890 -34.815 -1.915 1.00 85.25 203 VAL A CA 1
ATOM 1639 C C . VAL A 1 203 ? 6.979 -35.350 -3.349 1.00 85.25 203 VAL A C 1
ATOM 1641 O O . VAL A 1 203 ? 7.280 -36.525 -3.540 1.00 85.25 203 VAL A O 1
ATOM 1644 N N . SER A 1 204 ? 6.843 -34.484 -4.362 1.00 77.31 204 SER A N 1
ATOM 1645 C CA . SER A 1 204 ? 6.913 -34.888 -5.776 1.00 77.31 204 SER A CA 1
ATOM 1646 C C . SER A 1 204 ? 8.274 -35.480 -6.169 1.00 77.31 204 SER A C 1
ATOM 1648 O O . SER A 1 204 ? 8.342 -36.424 -6.958 1.00 77.31 204 SER A O 1
ATOM 1650 N N . SER A 1 205 ? 9.367 -34.976 -5.587 1.00 73.69 205 SER A N 1
ATOM 1651 C CA . SER A 1 205 ? 10.716 -35.503 -5.838 1.00 73.69 205 SER A CA 1
ATOM 1652 C C . SER A 1 205 ? 10.935 -36.896 -5.237 1.00 73.69 205 SER A C 1
ATOM 1654 O O . SER A 1 205 ? 11.742 -37.659 -5.760 1.00 73.69 205 SER A O 1
ATOM 1656 N N . LYS A 1 206 ? 10.209 -37.246 -4.165 1.00 67.06 206 LYS A N 1
ATOM 1657 C CA . LYS A 1 206 ? 10.298 -38.549 -3.487 1.00 67.06 206 LYS A CA 1
ATOM 1658 C C . LYS A 1 206 ? 9.481 -39.648 -4.180 1.00 67.06 206 LYS A C 1
ATOM 1660 O O . LYS A 1 206 ? 9.797 -40.822 -4.025 1.00 67.06 206 LYS A O 1
ATOM 1665 N N . GLU A 1 207 ? 8.455 -39.282 -4.946 1.00 64.38 207 GLU A N 1
ATOM 1666 C CA . GLU A 1 207 ? 7.547 -40.224 -5.623 1.00 64.38 207 GLU A CA 1
ATOM 1667 C C . GLU A 1 207 ? 7.983 -40.613 -7.047 1.00 64.38 207 GLU A C 1
ATOM 1669 O O . GLU A 1 207 ? 7.348 -41.462 -7.669 1.00 64.38 207 GLU A O 1
ATOM 1674 N N . ARG A 1 208 ? 9.064 -40.034 -7.591 1.00 52.81 208 ARG A N 1
ATOM 1675 C CA . ARG A 1 208 ? 9.577 -40.409 -8.919 1.00 52.81 208 ARG A CA 1
ATOM 1676 C C . ARG A 1 208 ? 10.338 -41.750 -8.818 1.00 52.81 208 ARG A C 1
ATOM 1678 O O . ARG A 1 208 ? 11.423 -41.756 -8.241 1.00 52.81 208 ARG A O 1
ATOM 1685 N N . PRO A 1 209 ? 9.837 -42.872 -9.382 1.00 52.78 209 PRO A N 1
ATOM 1686 C CA . PRO A 1 209 ? 10.538 -44.150 -9.314 1.00 52.78 209 PRO A CA 1
ATOM 1687 C C . PRO A 1 209 ? 11.796 -44.103 -10.189 1.00 52.78 209 PRO A C 1
ATOM 1689 O O . PRO A 1 209 ? 11.740 -43.624 -11.327 1.00 52.78 209 PRO A O 1
ATOM 1692 N N . GLU A 1 210 ? 12.916 -44.628 -9.684 1.00 53.56 210 GLU A N 1
ATOM 1693 C CA . GLU A 1 210 ? 14.084 -44.954 -10.505 1.00 53.56 210 GLU A CA 1
ATOM 1694 C C . GLU A 1 210 ? 13.644 -45.917 -11.611 1.00 53.56 210 GLU A C 1
ATOM 1696 O O . GLU A 1 210 ? 13.336 -47.084 -11.367 1.00 53.56 210 GLU A O 1
ATOM 1701 N N . LYS A 1 211 ? 13.607 -45.435 -12.856 1.00 55.72 211 LYS A N 1
ATOM 1702 C CA . LYS A 1 211 ? 13.584 -46.326 -14.013 1.00 55.72 211 LYS A CA 1
ATOM 1703 C C . LYS A 1 211 ? 14.945 -47.015 -14.065 1.00 55.72 211 LYS A C 1
ATOM 1705 O O . LYS A 1 211 ? 15.886 -46.488 -14.651 1.00 55.72 211 LYS A O 1
ATOM 1710 N N . SER A 1 212 ? 15.044 -48.167 -13.407 1.00 51.69 212 SER A N 1
ATOM 1711 C CA . SER A 1 212 ? 16.145 -49.102 -13.599 1.00 51.69 212 SER A CA 1
ATOM 1712 C C . SER A 1 212 ? 16.133 -49.532 -15.066 1.00 51.69 212 SER A C 1
ATOM 1714 O O . SER A 1 212 ? 15.218 -50.217 -15.522 1.00 51.69 212 SER A O 1
ATOM 1716 N N . ASN A 1 213 ? 17.116 -49.047 -15.824 1.00 52.53 213 ASN A N 1
ATOM 1717 C CA . ASN A 1 213 ? 17.433 -49.549 -17.152 1.00 52.53 213 ASN A CA 1
ATOM 1718 C C . ASN A 1 213 ? 17.999 -50.965 -16.993 1.00 52.53 213 ASN A C 1
ATOM 1720 O O . ASN A 1 213 ? 19.201 -51.143 -16.811 1.00 52.53 213 ASN A O 1
ATOM 1724 N N . THR A 1 214 ? 17.147 -51.978 -17.096 1.00 54.41 214 THR A N 1
ATOM 1725 C CA . THR A 1 214 ? 17.572 -53.308 -17.533 1.00 54.41 214 THR A CA 1
ATOM 1726 C C . THR A 1 214 ? 17.558 -53.324 -19.058 1.00 54.41 214 THR A C 1
ATOM 1728 O O . THR A 1 214 ? 16.568 -53.680 -19.692 1.00 54.41 214 THR A O 1
ATOM 1731 N N . ALA A 1 215 ? 18.661 -52.871 -19.654 1.00 52.91 215 ALA A N 1
ATOM 1732 C CA . ALA A 1 215 ? 18.978 -53.200 -21.037 1.00 52.91 215 ALA A CA 1
ATOM 1733 C C . ALA A 1 215 ? 19.613 -54.600 -21.054 1.00 52.91 215 ALA A C 1
ATOM 1735 O O . ALA A 1 215 ? 20.600 -54.834 -20.353 1.00 52.91 215 ALA A O 1
ATOM 1736 N N . LEU A 1 216 ? 18.968 -55.507 -21.793 1.00 48.28 216 LEU A N 1
ATOM 1737 C CA . LEU A 1 216 ? 19.476 -56.814 -22.220 1.00 48.28 216 LEU A CA 1
ATOM 1738 C C . LEU A 1 216 ? 20.653 -56.660 -23.189 1.00 48.28 216 LEU A C 1
ATOM 1740 O O . LEU A 1 216 ? 20.623 -55.692 -23.985 1.00 48.28 216 LEU A O 1
#

Solvent-accessible surface area (backbone atoms only — not comparable to full-atom values): 13013 Å² total; per-residue (Å²): 136,88,85,80,86,84,84,84,87,76,84,83,84,88,79,80,92,77,83,94,73,89,90,84,84,90,80,92,73,96,66,83,77,78,74,80,81,82,74,76,77,65,73,76,49,72,68,37,52,50,48,52,54,57,52,44,66,59,51,59,80,45,38,60,57,42,22,33,49,19,51,53,48,39,46,71,78,39,53,76,60,27,72,53,35,76,94,45,50,88,59,82,58,61,75,61,46,69,72,32,68,66,48,45,54,49,18,42,53,53,49,53,48,51,50,56,46,62,76,22,71,91,38,55,74,62,38,50,56,52,30,22,53,51,12,31,48,28,48,78,54,65,48,64,66,87,55,52,62,54,53,46,55,28,42,52,66,44,45,46,77,74,45,47,92,76,53,47,75,69,51,53,53,33,52,50,45,50,42,52,45,46,48,52,38,16,42,51,20,23,53,51,44,50,51,52,53,53,51,52,54,56,55,58,65,71,69,62,76,82,82,76,82,81,77,129

Sequence (216 aa):
MRRRAAAAVISGNNSSLLPWSRMGCAISGLGSAPRSEAGAATHLTEAQVGMIKESWKVIQEDIAKVGIIMFVRLFETHPECKDVFFLFRDVEDLERLRTSRELRAHGLRVMSFIEKTVARLDQLERLDLLALELGKSHYRYNAPPKYYGYVGTEFICAVQPILKEKWMPELEEAWKALFQYVTNIMKQGYQEEERTKHHHLLVSSKERPEKSNTAL

Radius of gyration: 24.42 Å; Cα contacts (8 Å, |Δi|>4): 156; chains: 1; bounding box: 41×91×76 Å

pLDDT: mean 80.12, std 23.68, range [25.98, 98.44]

Foldseek 3Di:
DDDDDDDDDDDDDDDDDDDDDDDDDDDDDDDDDPPPPPDDLLQFDPVLLVLLLVLVVLCVVCQLVLLLQLVLVCCVPPVVQCVLVPVCVPPPDSVVVSPDPVSSVVSNVVSVLVVVLSVCSVPVVVLLVSLLVLLLVCLVSVNALVSLLSSLVSSLVSSPVSCPVSDDPSNNVSSSSSSVNSSVSSNVSNVVNVVVVVVVVVVVVVPDDPPPPPDD

Organism: NCBI:txid299321

Mean predicted aligned error: 12.52 Å

Nearest PDB structures (foldseek):
  8grz-assembly1_A  TM=8.895E-01  e=2.087E-06  Homo sapiens
  3pt8-assembly1_B  TM=8.915E-01  e=3.737E-06  Phacoides pectinatus
  8wub-assembly1_A  TM=8.708E-01  e=3.923E-06  Homo sapiens
  6oty-assembly1_B  TM=8.944E-01  e=1.767E-05  Phacoides pectinatus
  1b0b-assembly1_A  TM=8.950E-01  e=3.098E-04  Phacoides pectinatus

Secondary structure (DSSP, 8-state):
--------------------------------PPP-------PPPHHHHHHHHHHHHHHGGGHHHHHHHHHHHHHHH-GGGGGG-TTTTT---HHHHHH-HHHHHHHHHHHHHHHHHHTTTT-HHHHHHHHHHHHHHHHHTT--GGGHHHHHHHHHHHHHHHHGGG--HHHHHHHHHHHHHHHHHHHHHHHHHHHHHHHHHHHHHHS---------